Protein AF-A0A6G0GU60-F1 (afdb_monomer_lite)

Structure (mmCIF, N/CA/C/O backbone):
data_AF-A0A6G0GU60-F1
#
_entry.id   AF-A0A6G0GU60-F1
#
loop_
_atom_site.group_PDB
_atom_site.id
_atom_site.type_symbol
_atom_site.label_atom_id
_atom_site.label_alt_id
_atom_site.label_comp_id
_atom_site.label_asym_id
_atom_site.label_entity_id
_atom_site.label_seq_id
_atom_site.pdbx_PDB_ins_code
_atom_site.Cartn_x
_atom_site.Cartn_y
_atom_site.Cartn_z
_atom_site.occupancy
_atom_site.B_iso_or_equiv
_atom_site.auth_seq_id
_atom_site.auth_comp_id
_atom_site.auth_asym_id
_atom_site.auth_atom_id
_atom_site.pdbx_PDB_model_num
ATOM 1 N N . MET A 1 1 ? -24.827 -0.282 34.797 1.00 61.97 1 MET A N 1
ATOM 2 C CA . MET A 1 1 ? -23.731 0.704 34.971 1.00 61.97 1 MET A CA 1
ATOM 3 C C . MET A 1 1 ? -23.551 1.664 33.784 1.00 61.97 1 MET A C 1
ATOM 5 O O . MET A 1 1 ? -23.046 1.276 32.730 1.00 61.97 1 MET A O 1
ATOM 9 N N . LYS A 1 2 ? -23.940 2.936 33.945 1.00 69.62 2 LYS A N 1
ATOM 10 C CA . LYS A 1 2 ? -23.665 4.081 33.048 1.00 69.62 2 LYS A CA 1
ATOM 11 C C . LYS A 1 2 ? -22.785 5.072 33.812 1.00 69.62 2 LYS A C 1
ATOM 13 O O . LYS A 1 2 ? -23.154 5.459 34.909 1.00 69.62 2 LYS A O 1
ATOM 18 N N . LYS A 1 3 ? -21.635 5.466 33.262 1.00 77.50 3 LYS A N 1
ATOM 19 C CA . LYS A 1 3 ? -20.764 6.467 33.897 1.00 77.50 3 LYS A CA 1
ATOM 20 C C . LYS A 1 3 ? -21.164 7.868 33.447 1.00 77.50 3 LYS A C 1
ATOM 22 O O . LYS A 1 3 ? -21.524 8.045 32.280 1.00 77.50 3 LYS A O 1
ATOM 27 N N . LEU A 1 4 ? -21.096 8.837 34.347 1.00 82.50 4 LEU A N 1
ATOM 28 C CA . LEU A 1 4 ? -21.459 10.229 34.101 1.00 82.50 4 LEU A CA 1
ATOM 29 C C . LEU A 1 4 ? -20.358 11.149 34.616 1.00 82.50 4 LEU A C 1
ATOM 31 O O . LEU A 1 4 ? -19.753 10.880 35.651 1.00 82.50 4 LEU A O 1
ATOM 35 N N . LYS A 1 5 ? -20.132 12.243 33.895 1.00 88.75 5 LYS A N 1
ATOM 36 C CA . LYS A 1 5 ? -19.332 13.371 34.362 1.00 88.75 5 LYS A CA 1
ATOM 37 C C . LYS A 1 5 ? -20.265 14.571 34.433 1.00 88.75 5 LYS A C 1
ATOM 39 O O . LYS A 1 5 ? -20.682 15.051 33.382 1.00 88.75 5 LYS A O 1
ATOM 44 N N . LEU A 1 6 ? -20.595 15.012 35.641 1.00 87.00 6 LEU A N 1
ATOM 45 C CA . LEU A 1 6 ? -21.384 16.216 35.873 1.00 87.00 6 LEU A CA 1
ATOM 46 C C . LEU A 1 6 ? -20.450 17.425 35.828 1.00 87.00 6 LEU A C 1
ATOM 48 O O . LEU A 1 6 ? -19.562 17.552 36.673 1.00 87.00 6 LEU A O 1
ATOM 52 N N . THR A 1 7 ? -20.637 18.294 34.843 1.00 89.62 7 THR A N 1
ATOM 53 C CA . THR A 1 7 ? -19.935 19.575 34.716 1.00 89.62 7 THR A CA 1
ATOM 54 C C . THR A 1 7 ? -20.949 20.709 34.658 1.00 89.62 7 THR A C 1
ATOM 56 O O . THR A 1 7 ? -22.117 20.499 34.342 1.00 89.62 7 THR A O 1
ATOM 59 N N . LYS A 1 8 ? -20.491 21.936 34.909 1.00 88.25 8 LYS A N 1
ATOM 60 C CA . LYS A 1 8 ? -21.326 23.140 34.797 1.00 88.25 8 LYS A CA 1
ATOM 61 C C . LYS A 1 8 ? -21.990 23.281 33.420 1.00 88.25 8 LYS A C 1
ATOM 63 O O . LYS A 1 8 ? -23.105 23.766 33.307 1.00 88.25 8 LYS A O 1
ATOM 68 N N . GLU A 1 9 ? -21.306 22.832 32.373 1.00 84.00 9 GLU A N 1
ATOM 69 C CA . GLU A 1 9 ? -21.755 22.941 30.980 1.00 84.00 9 GLU A CA 1
ATOM 70 C C . GLU A 1 9 ? -22.871 21.952 30.628 1.00 84.00 9 GLU A C 1
ATOM 72 O O . GLU A 1 9 ? -23.653 22.211 29.718 1.00 84.00 9 GLU A O 1
ATOM 77 N N . ASN A 1 10 ? -22.937 20.806 31.313 1.00 84.50 10 ASN A N 1
ATOM 78 C CA . ASN A 1 10 ? -23.882 19.739 30.989 1.00 84.50 10 ASN A CA 1
ATOM 79 C C . ASN A 1 10 ? -24.934 19.492 32.076 1.00 84.50 10 ASN A C 1
ATOM 81 O O . ASN A 1 10 ? -25.777 18.616 31.895 1.00 84.50 10 ASN A O 1
ATOM 85 N N . GLU A 1 11 ? -24.901 20.258 33.170 1.00 86.19 11 GLU A N 1
ATOM 86 C CA . GLU A 1 11 ? -25.708 20.026 34.366 1.00 86.19 11 GLU A CA 1
ATOM 87 C C . GLU A 1 11 ? -27.199 19.906 34.069 1.00 86.19 11 GLU A C 1
ATOM 89 O O . GLU A 1 11 ? -27.801 18.886 34.401 1.00 86.19 11 GLU A O 1
ATOM 94 N N . VAL A 1 12 ? -27.771 20.913 33.407 1.00 84.44 12 VAL A N 1
ATOM 95 C CA . VAL A 1 12 ? -29.210 20.977 33.120 1.00 84.44 12 VAL A CA 1
ATOM 96 C C . VAL A 1 12 ? -29.641 19.772 32.281 1.00 84.44 12 VAL A C 1
ATOM 98 O O . VAL A 1 12 ? -30.447 18.958 32.727 1.00 84.44 12 VAL A O 1
ATOM 101 N N . SER A 1 13 ? -29.002 19.576 31.123 1.00 83.75 13 SER A N 1
ATOM 102 C CA . SER A 1 13 ? -29.328 18.480 30.199 1.00 83.75 13 SER A CA 1
ATOM 103 C C . SER A 1 13 ? -29.123 17.093 30.820 1.00 83.75 13 SER A C 1
ATOM 105 O O . SER A 1 13 ? -29.868 16.150 30.535 1.00 83.75 13 SER A O 1
ATOM 107 N N . MET A 1 14 ? -28.109 16.937 31.674 1.00 82.62 14 MET A N 1
ATOM 108 C CA . MET A 1 14 ? -27.805 15.654 32.294 1.00 82.62 14 MET A CA 1
ATOM 109 C C . MET A 1 14 ? -28.771 15.326 33.434 1.00 82.62 14 MET A C 1
ATOM 111 O O . MET A 1 14 ? -29.188 14.171 33.538 1.00 82.62 14 MET A O 1
ATOM 115 N N . LYS A 1 15 ? -29.148 16.313 34.256 1.00 86.12 15 LYS A N 1
ATOM 116 C CA . LYS A 1 15 ? -30.149 16.150 35.319 1.00 86.12 15 LYS A CA 1
ATOM 117 C C . LYS A 1 15 ? -31.525 15.832 34.729 1.00 86.12 15 LYS A C 1
ATOM 119 O O . LYS A 1 15 ? -32.138 14.852 35.141 1.00 86.12 15 LYS A O 1
ATOM 124 N N . GLU A 1 16 ? -31.949 16.553 33.692 1.00 82.75 16 GLU A N 1
ATOM 125 C CA . GLU A 1 16 ? -33.184 16.254 32.947 1.00 82.75 16 GLU A CA 1
ATOM 126 C C . GLU A 1 16 ? -33.178 14.824 32.398 1.00 82.75 16 GLU A C 1
ATOM 128 O O . GLU A 1 16 ? -34.096 14.050 32.661 1.00 82.75 16 GLU A O 1
ATOM 133 N N . SER A 1 17 ? -32.081 14.423 31.745 1.00 78.81 17 SER A N 1
ATOM 134 C CA . SER A 1 17 ? -31.931 13.054 31.246 1.00 78.81 17 SER A CA 1
ATOM 135 C C . SER A 1 17 ? -32.037 12.014 32.367 1.00 78.81 17 SER A C 1
ATOM 137 O O . SER A 1 17 ? -32.591 10.946 32.153 1.00 78.81 17 SER A O 1
ATOM 139 N N . LEU A 1 18 ? -31.482 12.257 33.559 1.00 79.62 18 LEU A N 1
ATOM 140 C CA . LEU A 1 18 ? -31.556 11.289 34.662 1.00 79.62 18 LEU A CA 1
ATOM 141 C C . LEU A 1 18 ? -32.975 11.143 35.211 1.00 79.62 18 LEU A C 1
ATOM 143 O O . LEU A 1 18 ? -33.398 10.021 35.485 1.00 79.62 18 LEU A O 1
ATOM 147 N N . ILE A 1 19 ? -33.717 12.243 35.308 1.00 82.75 19 ILE A N 1
ATOM 148 C CA . ILE A 1 19 ? -35.124 12.225 35.719 1.00 82.75 19 ILE A CA 1
ATOM 149 C C . ILE A 1 19 ? -35.964 11.466 34.683 1.00 82.75 19 ILE A C 1
ATOM 151 O O . ILE A 1 19 ? -36.728 10.578 35.054 1.00 82.75 19 ILE A O 1
ATOM 155 N N . GLU A 1 20 ? -35.760 11.720 33.386 1.00 76.94 20 GLU A N 1
ATOM 156 C CA . GLU A 1 20 ? -36.409 10.960 32.303 1.00 76.94 20 GLU A CA 1
ATOM 157 C C . GLU A 1 20 ? -36.067 9.462 32.341 1.00 76.94 20 GLU A C 1
ATOM 159 O O . GLU A 1 20 ? -36.882 8.618 31.975 1.00 76.94 20 GLU A O 1
ATOM 164 N N . PHE A 1 21 ? -34.867 9.114 32.813 1.00 70.69 21 PHE A N 1
ATOM 165 C CA . PHE A 1 21 ? -34.436 7.730 33.022 1.00 70.69 21 PHE A CA 1
ATOM 166 C C . PHE A 1 21 ? -35.012 7.085 34.299 1.00 70.69 21 PHE A C 1
ATOM 168 O O . PHE A 1 21 ? -34.706 5.920 34.564 1.00 70.69 21 PHE A O 1
ATOM 175 N N . GLY A 1 22 ? -35.838 7.802 35.067 1.00 76.12 22 GLY A N 1
ATOM 176 C CA . GLY A 1 22 ? -36.560 7.288 36.233 1.00 76.12 22 GLY A CA 1
ATOM 177 C C . GLY A 1 22 ? -35.846 7.462 37.575 1.00 76.12 22 GLY A C 1
ATOM 178 O O . GLY A 1 22 ? -36.262 6.846 38.555 1.00 76.12 22 GLY A O 1
ATOM 179 N N . PHE A 1 23 ? -34.779 8.266 37.652 1.00 79.56 23 PHE A N 1
ATOM 180 C CA . PHE A 1 23 ? -34.135 8.573 38.933 1.00 79.56 23 PHE A CA 1
ATOM 181 C C . PHE A 1 23 ? -34.974 9.581 39.744 1.00 79.56 23 PHE A C 1
ATOM 183 O O . PHE A 1 23 ? -35.487 10.538 39.157 1.00 79.56 23 PHE A O 1
ATOM 190 N N . PRO A 1 24 ? -35.094 9.416 41.080 1.00 83.94 24 PRO A N 1
ATOM 191 C CA . PRO A 1 24 ? -35.824 10.360 41.922 1.00 83.94 24 PRO A CA 1
ATOM 192 C C . PRO A 1 24 ? -35.264 11.774 41.795 1.00 83.94 24 PRO A C 1
ATOM 194 O O . PRO A 1 24 ? -34.046 11.977 41.820 1.00 83.94 24 PRO A O 1
ATOM 197 N N . LYS A 1 25 ? -36.158 12.758 41.681 1.00 85.88 25 LYS A N 1
ATOM 198 C CA . LYS A 1 25 ? -35.779 14.155 41.468 1.00 85.88 25 LYS A CA 1
ATOM 199 C C . LYS A 1 25 ? -34.896 14.681 42.602 1.00 85.88 25 LYS A C 1
ATOM 201 O O . LYS A 1 25 ? -33.902 15.340 42.310 1.00 85.88 25 LYS A O 1
ATOM 206 N N . GLU A 1 26 ? -35.169 14.303 43.855 1.00 86.06 26 GLU A N 1
ATOM 207 C CA . GLU A 1 26 ? -34.350 14.733 44.998 1.00 86.06 26 GLU A CA 1
ATOM 208 C C . GLU A 1 26 ? -32.907 14.212 44.900 1.00 86.06 26 GLU A C 1
ATOM 210 O O . GLU A 1 26 ? -31.953 14.926 45.206 1.00 86.06 26 GLU A O 1
ATOM 215 N N . VAL A 1 27 ? -32.733 12.976 44.417 1.00 81.62 27 VAL A N 1
ATOM 216 C CA . VAL A 1 27 ? -31.413 12.351 44.234 1.00 81.62 27 VAL A CA 1
ATOM 217 C C . VAL A 1 27 ? -30.637 13.034 43.109 1.00 81.62 27 VAL A C 1
ATOM 219 O O . VAL A 1 27 ? -29.430 13.230 43.227 1.00 81.62 27 VAL A O 1
ATOM 222 N N . VAL A 1 28 ? -31.314 13.404 42.019 1.00 83.56 28 VAL A N 1
ATOM 223 C CA . VAL A 1 28 ? -30.690 14.051 40.855 1.00 83.56 28 VAL A CA 1
ATOM 224 C C . VAL A 1 28 ? -30.328 15.511 41.139 1.00 83.56 28 VAL A C 1
ATOM 226 O O . VAL A 1 28 ? -29.258 15.968 40.728 1.00 83.56 28 VAL A O 1
ATOM 229 N N . GLU A 1 29 ? -31.185 16.249 41.846 1.00 87.38 29 GLU A N 1
ATOM 230 C CA . GLU A 1 29 ? -30.934 17.648 42.208 1.00 87.38 29 GLU A CA 1
ATOM 231 C C . GLU A 1 29 ? -29.765 17.787 43.188 1.00 87.38 29 GLU A C 1
ATOM 233 O O . GLU A 1 29 ? -28.975 18.722 43.045 1.00 87.38 29 GLU A O 1
ATOM 238 N N . GLY A 1 30 ? -29.592 16.814 44.091 1.00 84.75 30 GLY A N 1
ATOM 239 C CA . GLY A 1 30 ? -28.481 16.745 45.046 1.00 84.75 30 GLY A CA 1
ATOM 240 C C . GLY A 1 30 ? -27.120 16.349 44.457 1.00 84.75 30 GLY A C 1
ATOM 241 O O . GLY A 1 30 ? -26.139 16.283 45.198 1.00 84.75 30 GLY A O 1
ATOM 242 N N . LEU A 1 31 ? -27.018 16.074 43.150 1.00 86.50 31 LEU A N 1
ATOM 243 C CA . LEU A 1 31 ? -25.734 15.754 42.521 1.00 86.50 31 LEU A CA 1
ATOM 244 C C . LEU A 1 31 ? -24.854 17.002 42.379 1.00 86.50 31 LEU A C 1
ATOM 246 O O . LEU A 1 31 ? -25.213 17.969 41.703 1.00 86.50 31 LEU A O 1
ATOM 250 N N . GLU A 1 32 ? -23.653 16.924 42.946 1.00 90.44 32 GLU A N 1
ATOM 251 C CA . GLU A 1 32 ? -22.585 17.913 42.778 1.00 90.44 32 GLU A CA 1
ATOM 252 C C . GLU A 1 32 ? -21.761 17.653 41.508 1.00 90.44 32 GLU A C 1
ATOM 254 O O . GLU A 1 32 ? -21.764 16.551 40.954 1.00 90.44 32 GLU A O 1
ATOM 259 N N . TYR A 1 33 ? -20.954 18.621 41.075 1.00 90.12 33 TYR A N 1
ATOM 260 C CA . TYR A 1 33 ? -19.979 18.381 40.010 1.00 90.12 33 TYR A CA 1
ATOM 261 C C . TYR A 1 33 ? -19.016 17.245 40.379 1.00 90.12 33 TYR A C 1
ATOM 263 O O . TYR A 1 33 ? -18.504 17.169 41.498 1.00 90.12 33 TYR A O 1
ATOM 271 N N . GLY A 1 34 ? -18.776 16.337 39.435 1.00 87.94 34 GLY A N 1
ATOM 272 C CA . GLY A 1 34 ? -17.959 15.157 39.698 1.00 87.94 34 GLY A CA 1
ATOM 273 C C . GLY A 1 34 ? -18.262 13.974 38.791 1.00 87.94 34 GLY A C 1
ATOM 274 O O . GLY A 1 34 ? -18.953 14.086 37.775 1.00 87.94 34 GLY A O 1
ATOM 275 N N . TYR A 1 35 ? -17.708 12.827 39.166 1.00 88.19 35 TYR A N 1
ATOM 276 C CA . TYR A 1 35 ? -17.781 11.587 38.406 1.00 88.19 35 TYR A CA 1
ATOM 277 C C . TYR A 1 35 ? -18.718 10.609 39.102 1.00 88.19 35 TYR A C 1
ATOM 279 O O . TYR A 1 35 ? -18.662 10.450 40.318 1.00 88.19 35 TYR A O 1
ATOM 287 N N . TYR A 1 36 ? -19.579 9.949 38.333 1.00 86.31 36 TYR A N 1
ATOM 288 C CA . TYR A 1 36 ? -20.609 9.071 38.876 1.00 86.31 36 TYR A CA 1
ATOM 289 C C . TYR A 1 36 ? -20.738 7.775 38.084 1.00 86.31 36 TYR A C 1
ATOM 291 O O . TYR A 1 36 ? -20.483 7.724 36.877 1.00 86.31 36 TYR A O 1
ATOM 299 N N . VAL A 1 37 ? -21.200 6.733 38.765 1.00 85.19 37 VAL A N 1
ATOM 300 C CA . VAL A 1 37 ? -21.661 5.469 38.196 1.00 85.19 37 VAL A CA 1
ATOM 301 C C . VAL A 1 37 ? -23.129 5.300 38.548 1.00 85.19 37 VAL A C 1
ATOM 303 O O . VAL A 1 37 ? -23.501 5.353 39.714 1.00 85.19 37 VAL A O 1
ATOM 306 N N . CYS A 1 38 ? -23.950 5.046 37.538 1.00 80.69 38 CYS A N 1
ATOM 307 C CA . CYS A 1 38 ? -25.365 4.749 37.698 1.00 80.69 38 CYS A CA 1
ATOM 308 C C . CYS A 1 38 ? -25.636 3.271 37.443 1.00 80.69 38 CYS A C 1
ATOM 310 O O . CYS A 1 38 ? -25.322 2.778 36.351 1.00 80.69 38 CYS A O 1
ATOM 312 N N . ASP A 1 39 ? -26.263 2.575 38.382 1.00 78.62 39 ASP A N 1
ATOM 313 C CA . ASP A 1 39 ? -26.709 1.193 38.207 1.00 78.62 39 ASP A CA 1
ATOM 314 C C . ASP A 1 39 ? -28.082 0.987 38.839 1.00 78.62 39 ASP A C 1
ATOM 316 O O . ASP A 1 39 ? -28.284 1.444 39.946 1.00 78.62 39 ASP A O 1
ATOM 320 N N . ASN A 1 40 ? -29.032 0.358 38.137 1.00 65.62 40 ASN A N 1
ATOM 321 C CA . ASN A 1 40 ? -30.367 0.016 38.662 1.00 65.62 40 ASN A CA 1
ATOM 322 C C . ASN A 1 40 ? -30.973 1.041 39.656 1.00 65.62 40 ASN A C 1
ATOM 324 O O . ASN A 1 40 ? -31.329 0.683 40.773 1.00 65.62 40 ASN A O 1
ATOM 328 N N . LEU A 1 41 ? -31.085 2.309 39.233 1.00 68.19 41 LEU A N 1
ATOM 329 C CA . LEU A 1 41 ? -31.627 3.445 40.007 1.00 68.19 41 LEU A CA 1
ATOM 330 C C . LEU A 1 41 ? -30.769 3.970 41.177 1.00 68.19 41 LEU A C 1
ATOM 332 O O . LEU A 1 41 ? -31.168 4.933 41.827 1.00 68.19 41 LEU A O 1
ATOM 336 N N . SER A 1 42 ? -29.564 3.447 41.401 1.00 76.19 42 SER A N 1
ATOM 337 C CA . SER A 1 42 ? -28.574 4.048 42.297 1.00 76.19 42 SER A CA 1
ATOM 338 C C . SER A 1 42 ? -27.549 4.889 41.531 1.00 76.19 42 SER A C 1
ATOM 340 O O . SER A 1 42 ? -27.166 4.576 40.399 1.00 76.19 42 SER A O 1
ATOM 342 N N . ILE A 1 43 ? -27.111 5.990 42.148 1.00 84.88 43 ILE A N 1
ATOM 343 C CA . ILE A 1 43 ? -26.035 6.851 41.651 1.00 84.88 43 ILE A CA 1
ATOM 344 C C . ILE A 1 43 ? -24.940 6.884 42.713 1.00 84.88 43 ILE A C 1
ATOM 346 O O . ILE A 1 43 ? -25.171 7.317 43.838 1.00 84.88 43 ILE A O 1
ATOM 350 N N . HIS A 1 44 ? -23.742 6.440 42.349 1.00 86.12 44 HIS A N 1
ATOM 351 C CA . HIS A 1 44 ? -22.577 6.439 43.225 1.00 86.12 44 HIS A CA 1
ATOM 352 C C . HIS A 1 44 ? -21.542 7.418 42.691 1.00 86.12 44 HIS A C 1
ATOM 354 O O . HIS A 1 44 ? -21.138 7.313 41.530 1.00 86.12 44 HIS A O 1
ATOM 360 N N . LYS A 1 45 ? -21.111 8.369 43.526 1.00 88.50 45 LYS A N 1
ATOM 361 C CA . LYS A 1 45 ? -19.960 9.225 43.219 1.00 88.50 45 LYS A CA 1
ATOM 362 C C . LYS A 1 45 ? -18.714 8.344 43.216 1.00 88.50 45 LYS A C 1
ATOM 364 O O . LYS A 1 45 ? -18.525 7.540 44.123 1.00 88.50 45 LYS A O 1
ATOM 369 N N . ILE A 1 46 ? -17.898 8.477 42.186 1.00 87.62 46 ILE A N 1
ATOM 370 C CA . ILE A 1 46 ? -16.619 7.784 42.053 1.00 87.62 46 ILE A CA 1
ATOM 371 C C . ILE A 1 46 ? -15.502 8.808 41.910 1.00 87.62 46 ILE A C 1
ATOM 373 O O . ILE A 1 46 ? -15.743 9.973 41.579 1.00 87.62 46 ILE A O 1
ATOM 377 N N . SER A 1 47 ? -14.270 8.377 42.153 1.00 87.44 47 SER A N 1
ATOM 378 C CA . SER A 1 47 ? -13.110 9.227 41.899 1.00 87.44 47 SER A CA 1
ATOM 379 C C . SER A 1 47 ? -12.901 9.449 40.394 1.00 87.44 47 SER A C 1
ATOM 381 O O . SER A 1 47 ? -13.285 8.634 39.548 1.00 87.44 47 SER A O 1
ATOM 383 N N . GLU A 1 48 ? -12.242 10.555 40.046 1.00 83.62 48 GLU A N 1
ATOM 384 C CA . GLU A 1 48 ? -11.777 10.805 38.676 1.00 83.62 48 GLU A CA 1
ATOM 385 C C . GLU A 1 48 ? -10.866 9.681 38.169 1.00 83.62 48 GLU A C 1
ATOM 387 O O . GLU A 1 48 ? -10.943 9.273 37.008 1.00 83.62 48 GLU A O 1
ATOM 392 N N . GLU A 1 49 ? -10.034 9.141 39.059 1.00 81.69 49 GLU A N 1
ATOM 393 C CA . GLU A 1 49 ? -9.090 8.076 38.747 1.00 81.69 49 GLU A CA 1
ATOM 394 C C . GLU A 1 49 ? -9.808 6.768 38.369 1.00 81.69 49 GLU A C 1
ATOM 396 O O . GLU A 1 49 ? -9.462 6.140 37.366 1.00 81.69 49 GLU A O 1
ATOM 401 N N . GLU A 1 50 ? -10.863 6.379 39.093 1.00 79.12 50 GLU 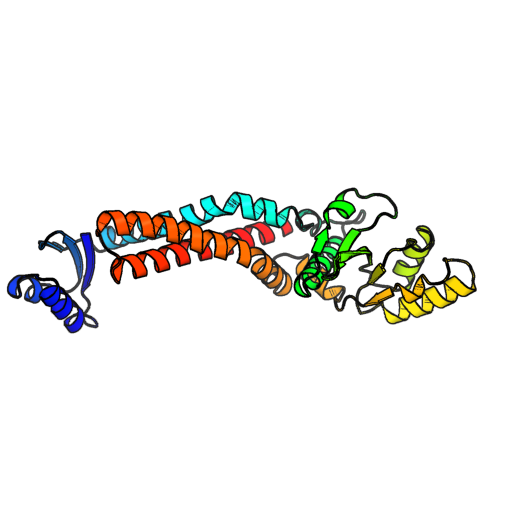A N 1
ATOM 402 C CA . GLU A 1 50 ? -11.700 5.212 38.764 1.00 79.12 50 GLU A CA 1
ATOM 403 C C . GLU A 1 50 ? -12.497 5.410 37.467 1.00 79.12 50 GLU A C 1
ATOM 405 O O . GLU A 1 50 ? -12.625 4.488 36.643 1.00 79.12 50 GLU A O 1
ATOM 410 N N . TYR A 1 51 ? -13.004 6.626 37.242 1.00 77.88 51 TYR A N 1
ATOM 411 C CA . TYR A 1 51 ? -13.685 6.989 35.999 1.00 77.88 51 TYR A CA 1
ATOM 412 C C . TYR A 1 51 ? -12.731 6.872 34.800 1.00 77.88 51 TYR A C 1
ATOM 414 O O . TYR A 1 51 ? -13.093 6.308 33.759 1.00 77.88 51 TYR A O 1
ATOM 422 N N . SER A 1 52 ? -11.496 7.351 34.963 1.00 71.25 52 SER A N 1
ATOM 423 C CA . SER A 1 52 ? -10.436 7.314 33.954 1.00 71.25 52 SER A CA 1
ATOM 424 C C . SER A 1 52 ? -9.956 5.888 33.667 1.00 71.25 52 SER A C 1
ATOM 426 O O . SER A 1 52 ? -10.060 5.437 32.524 1.00 71.25 52 SER A O 1
ATOM 428 N N . LYS A 1 53 ? -9.536 5.122 34.687 1.00 72.75 53 LYS A N 1
ATOM 429 C CA . LYS A 1 53 ? -9.009 3.745 34.542 1.00 72.75 53 LYS A CA 1
ATOM 430 C C . LYS A 1 53 ? -9.954 2.837 33.765 1.00 72.75 53 LYS A C 1
ATOM 432 O O . LYS A 1 53 ? -9.556 2.125 32.846 1.00 72.75 53 LYS A O 1
ATOM 437 N N . SER A 1 54 ? -11.233 2.890 34.105 1.00 66.88 54 SER A N 1
ATOM 438 C CA . SER A 1 54 ? -12.247 2.049 33.479 1.00 66.88 54 SER A CA 1
ATOM 439 C C . SER A 1 54 ? -12.606 2.500 32.054 1.00 66.88 54 SER A C 1
ATOM 441 O O . SER A 1 54 ? -12.962 1.671 31.220 1.00 66.88 54 SER A O 1
ATOM 443 N N . SER A 1 55 ? -12.497 3.796 31.748 1.00 68.50 55 SER A N 1
ATOM 444 C CA . SER A 1 55 ? -12.655 4.325 30.384 1.00 68.50 55 SER A CA 1
ATOM 445 C C . SER A 1 55 ? -11.463 3.962 29.491 1.00 68.50 55 SER A C 1
ATOM 447 O O . SER A 1 55 ? -11.651 3.609 28.325 1.00 68.50 55 SER A O 1
ATOM 449 N N . VAL A 1 56 ? -10.247 3.987 30.047 1.00 69.69 56 VAL A N 1
ATOM 450 C CA . VAL A 1 56 ? -9.015 3.528 29.387 1.00 69.69 56 VAL A CA 1
ATOM 451 C C . VAL A 1 56 ? -9.081 2.028 29.097 1.00 69.69 56 VAL A C 1
ATOM 453 O O . VAL A 1 56 ? -8.745 1.614 27.991 1.00 69.69 56 VAL A O 1
ATOM 456 N N . ALA A 1 57 ? -9.591 1.214 30.024 1.00 71.50 57 ALA A N 1
ATOM 457 C CA . ALA A 1 57 ? -9.766 -0.224 29.809 1.00 71.50 57 ALA A CA 1
ATOM 458 C C . ALA A 1 57 ? -10.717 -0.548 28.636 1.00 71.50 57 ALA A C 1
ATOM 460 O O . ALA A 1 57 ? -10.412 -1.418 27.821 1.00 71.50 57 ALA A O 1
ATOM 461 N N . GLU A 1 58 ? -11.839 0.171 28.497 1.00 69.12 58 GLU A N 1
ATOM 462 C CA . GLU A 1 58 ? -12.770 0.005 27.363 1.00 69.12 58 GLU A CA 1
ATOM 463 C C . GLU A 1 58 ? -12.129 0.389 26.012 1.00 69.12 58 GLU A C 1
ATOM 465 O O . GLU A 1 58 ? -12.354 -0.278 24.993 1.00 69.12 58 GLU A O 1
ATOM 470 N N . LEU A 1 59 ? -11.315 1.451 26.008 1.00 72.88 59 LEU A N 1
ATOM 471 C CA . LEU A 1 59 ? -10.516 1.881 24.855 1.00 72.88 59 LEU A CA 1
ATOM 472 C C . LEU A 1 59 ? -9.483 0.818 24.466 1.00 72.88 59 LEU A C 1
ATOM 474 O O . LEU A 1 59 ? -9.437 0.414 23.304 1.00 72.88 59 LEU A O 1
ATOM 478 N N . LEU A 1 60 ? -8.706 0.332 25.436 1.00 73.00 60 LEU A N 1
ATOM 479 C CA . LEU A 1 60 ? -7.678 -0.687 25.229 1.00 73.00 60 LEU A CA 1
ATOM 480 C C . LEU A 1 60 ? -8.275 -1.998 24.718 1.00 73.00 60 LEU A C 1
ATOM 482 O O . LEU A 1 60 ? -7.752 -2.555 23.759 1.00 73.00 60 LEU A O 1
ATOM 486 N N . PHE A 1 61 ? -9.395 -2.458 25.281 1.00 74.81 61 PHE A N 1
ATOM 487 C CA . PHE A 1 61 ? -10.068 -3.672 24.810 1.00 74.81 61 PHE A CA 1
ATOM 488 C C . PHE A 1 61 ? -10.463 -3.568 23.331 1.00 74.81 61 PHE A C 1
ATOM 490 O O . PHE A 1 61 ? -10.207 -4.484 22.552 1.00 74.81 61 PHE A O 1
ATOM 497 N N . SER A 1 62 ? -11.046 -2.435 22.926 1.00 75.69 62 SER A N 1
ATOM 498 C CA . SER A 1 62 ? -11.475 -2.220 21.537 1.00 75.69 62 SER A CA 1
ATOM 499 C C . SER A 1 62 ? -10.282 -2.088 20.583 1.00 75.69 62 SER A C 1
ATOM 501 O O . SER A 1 62 ? -10.308 -2.641 19.485 1.00 75.69 62 SER A O 1
ATOM 503 N N . ALA A 1 63 ? -9.221 -1.396 21.008 1.00 75.56 63 ALA A N 1
ATOM 504 C CA . ALA A 1 63 ? -7.999 -1.227 20.227 1.00 75.56 63 ALA A CA 1
ATOM 505 C C . ALA A 1 63 ? -7.258 -2.560 20.027 1.00 75.56 63 ALA A C 1
ATOM 507 O O . ALA A 1 63 ? -6.942 -2.924 18.895 1.00 75.56 63 ALA A O 1
ATOM 508 N N . VAL A 1 64 ? -7.047 -3.325 21.105 1.00 75.50 64 VAL A N 1
ATOM 509 C CA . VAL A 1 64 ? -6.432 -4.662 21.056 1.00 75.50 64 VAL A CA 1
ATOM 510 C C . VAL A 1 64 ? -7.294 -5.616 20.234 1.00 75.50 64 VAL A C 1
ATOM 512 O O . VAL A 1 64 ? -6.767 -6.335 19.389 1.00 75.50 64 VAL A O 1
ATOM 515 N N . GLY A 1 65 ? -8.619 -5.578 20.410 1.00 71.12 65 GLY A N 1
ATOM 516 C CA . GLY A 1 65 ? -9.555 -6.360 19.604 1.00 71.12 65 GLY A CA 1
ATOM 517 C C . GLY A 1 65 ? -9.428 -6.072 18.106 1.00 71.12 65 GLY A C 1
ATOM 518 O O . GLY A 1 65 ? -9.412 -7.007 17.309 1.00 71.12 65 GLY A O 1
ATOM 519 N N . GLY A 1 66 ? -9.264 -4.803 17.719 1.00 72.44 66 GLY A N 1
ATOM 520 C CA . GLY A 1 66 ? -9.029 -4.408 16.327 1.00 72.44 66 GLY A CA 1
ATOM 521 C C . GLY A 1 66 ? -7.720 -4.958 15.761 1.00 72.44 66 GLY A C 1
ATOM 522 O O . GLY A 1 66 ? -7.714 -5.536 14.672 1.00 72.44 66 GLY A O 1
ATOM 523 N N . VAL A 1 67 ? -6.625 -4.840 16.519 1.00 72.38 67 VAL A N 1
ATOM 524 C CA . VAL A 1 67 ? -5.309 -5.369 16.117 1.00 72.38 67 VAL A CA 1
ATOM 525 C C . VAL A 1 67 ? -5.342 -6.891 15.976 1.00 72.38 67 VAL A C 1
ATOM 527 O O . VAL A 1 67 ? -4.857 -7.418 14.978 1.00 72.38 67 VAL A O 1
ATOM 530 N N . LEU A 1 68 ? -5.962 -7.610 16.913 1.00 73.19 68 LEU A N 1
ATOM 531 C CA . LEU A 1 68 ? -6.075 -9.071 16.851 1.00 73.19 68 LEU A CA 1
ATOM 532 C C . LEU A 1 68 ? -6.976 -9.541 15.702 1.00 73.19 68 LEU A C 1
ATOM 534 O O . LEU A 1 68 ? -6.631 -10.495 15.010 1.00 73.19 68 LEU A O 1
ATOM 538 N N . ALA A 1 69 ? -8.102 -8.863 15.462 1.00 71.88 69 ALA A N 1
ATOM 539 C CA . ALA A 1 69 ? -9.039 -9.239 14.403 1.00 71.88 69 ALA A CA 1
ATOM 540 C C . ALA A 1 69 ? -8.438 -9.103 12.993 1.00 71.88 69 ALA A C 1
ATOM 542 O O . ALA A 1 69 ? -8.820 -9.847 12.088 1.00 71.88 69 ALA A O 1
ATOM 543 N N . GLY A 1 70 ? -7.515 -8.156 12.791 1.00 69.75 70 GLY A N 1
ATOM 544 C CA . GLY A 1 70 ? -6.961 -7.852 11.470 1.00 69.75 70 GLY A CA 1
ATOM 545 C C . GLY A 1 70 ? -5.458 -8.062 11.305 1.00 69.75 70 GLY A C 1
ATOM 546 O O . GLY A 1 70 ? -4.982 -7.974 10.177 1.00 69.75 70 GLY A O 1
ATOM 547 N N . GLY A 1 71 ? -4.698 -8.374 12.356 1.00 71.12 71 GLY A N 1
ATOM 548 C CA . GLY A 1 71 ? -3.233 -8.479 12.295 1.00 71.12 71 GLY A CA 1
ATOM 549 C C . GLY A 1 71 ? -2.733 -9.480 11.249 1.00 71.12 71 GLY A C 1
ATOM 550 O O . GLY A 1 71 ? -1.887 -9.146 10.423 1.00 71.12 71 GLY A O 1
ATOM 551 N N . SER A 1 72 ? -3.325 -10.675 11.174 1.00 73.56 72 SER A N 1
ATOM 552 C CA . SER A 1 72 ? -2.990 -11.655 10.126 1.00 73.56 72 SER A CA 1
ATOM 553 C C . SER A 1 72 ? -3.344 -11.164 8.717 1.00 73.56 72 SER A C 1
ATOM 555 O O . SER A 1 72 ? -2.702 -11.548 7.742 1.00 73.56 72 SER A O 1
ATOM 557 N N . LYS A 1 73 ? -4.360 -10.300 8.587 1.00 79.62 73 LYS A N 1
ATOM 558 C CA . LYS A 1 73 ? -4.734 -9.680 7.308 1.00 79.62 73 LYS A CA 1
ATOM 559 C C . LYS A 1 73 ? -3.778 -8.561 6.916 1.00 79.62 73 LYS A C 1
ATOM 561 O O . LYS A 1 73 ? -3.575 -8.387 5.725 1.00 79.62 73 LYS A O 1
ATOM 566 N N . VAL A 1 74 ? -3.170 -7.857 7.873 1.00 80.56 74 VAL A N 1
ATOM 567 C CA . VAL A 1 74 ? -2.066 -6.918 7.604 1.00 80.56 74 VAL A CA 1
ATOM 568 C C . VAL A 1 74 ? -0.888 -7.660 6.981 1.00 80.56 74 VAL A C 1
ATOM 570 O O . VAL A 1 74 ? -0.376 -7.224 5.959 1.00 80.56 74 VAL A O 1
ATOM 573 N N . ILE A 1 75 ? -0.509 -8.814 7.543 1.00 76.88 75 ILE A N 1
ATOM 574 C CA . ILE A 1 75 ? 0.563 -9.650 6.981 1.00 76.88 75 ILE A CA 1
ATOM 575 C C . ILE A 1 75 ? 0.199 -10.067 5.553 1.00 76.88 75 ILE A C 1
ATOM 577 O O . ILE A 1 75 ? 0.908 -9.701 4.625 1.00 76.88 75 ILE A O 1
ATOM 581 N N . LYS A 1 76 ? -0.970 -10.692 5.360 1.00 78.56 76 LYS A N 1
ATOM 582 C CA . LYS A 1 76 ? -1.416 -11.132 4.029 1.00 78.56 76 LYS A CA 1
ATOM 583 C C . LYS A 1 76 ? -1.546 -9.989 3.016 1.00 78.56 76 LYS A C 1
ATOM 585 O O . LYS A 1 76 ? -1.227 -10.163 1.852 1.00 78.56 76 LYS A O 1
ATOM 590 N N . SER A 1 77 ? -2.022 -8.821 3.442 1.00 80.12 77 SER A N 1
ATOM 591 C CA . SER A 1 77 ? -2.124 -7.637 2.579 1.00 80.12 77 SER A CA 1
ATOM 592 C C . SER A 1 77 ? -0.754 -7.126 2.131 1.00 80.12 77 SER A C 1
ATOM 594 O O . SER A 1 77 ? -0.662 -6.481 1.091 1.00 80.12 77 SER A O 1
ATOM 596 N N . ASN A 1 78 ? 0.285 -7.379 2.924 1.00 84.19 78 ASN A N 1
ATOM 597 C CA . ASN A 1 78 ? 1.656 -7.001 2.617 1.00 84.19 78 ASN A CA 1
ATOM 598 C C . ASN A 1 78 ? 2.424 -8.097 1.874 1.00 84.19 78 ASN A C 1
ATOM 600 O O . ASN A 1 78 ? 3.451 -7.780 1.280 1.00 84.19 78 ASN A O 1
ATOM 604 N N . ASP A 1 79 ? 1.935 -9.341 1.859 1.00 81.38 79 ASP A N 1
ATOM 605 C CA . ASP A 1 79 ? 2.516 -10.427 1.059 1.00 81.38 79 ASP A CA 1
ATOM 606 C C . ASP A 1 79 ? 2.478 -10.113 -0.440 1.00 81.38 79 ASP A C 1
ATOM 608 O O . ASP A 1 79 ? 3.292 -10.646 -1.184 1.00 81.38 79 ASP A O 1
ATOM 612 N N . ASP A 1 80 ? 1.596 -9.218 -0.889 1.00 79.88 80 ASP A N 1
ATOM 613 C CA . ASP A 1 80 ? 1.533 -8.761 -2.282 1.00 79.88 80 ASP A CA 1
ATOM 614 C C . ASP A 1 80 ? 2.507 -7.610 -2.585 1.00 79.88 80 ASP A C 1
ATOM 616 O O . ASP A 1 80 ? 2.718 -7.289 -3.754 1.00 79.88 80 ASP A O 1
ATOM 620 N N . LEU A 1 81 ? 3.101 -6.993 -1.556 1.00 87.44 81 LEU A N 1
ATOM 621 C CA . LEU A 1 81 ? 4.055 -5.890 -1.683 1.00 87.44 81 LEU A CA 1
ATOM 622 C C . LEU A 1 81 ? 5.500 -6.394 -1.632 1.00 87.44 81 LEU A C 1
ATOM 624 O O . LEU A 1 81 ? 5.801 -7.452 -1.073 1.00 87.44 81 LEU A O 1
ATOM 628 N N . ASN A 1 82 ? 6.408 -5.586 -2.163 1.00 88.69 82 ASN A N 1
ATOM 629 C CA . ASN A 1 82 ? 7.857 -5.765 -2.103 1.00 88.69 82 ASN A CA 1
ATOM 630 C C . ASN A 1 82 ? 8.497 -4.843 -1.048 1.00 88.69 82 ASN A C 1
ATOM 632 O O . ASN A 1 82 ? 9.604 -4.328 -1.208 1.00 88.69 82 ASN A O 1
ATOM 636 N N . ILE A 1 83 ? 7.770 -4.585 0.042 1.00 86.44 83 ILE A N 1
ATOM 637 C CA . ILE A 1 83 ? 8.137 -3.587 1.054 1.00 86.44 83 ILE A CA 1
ATOM 638 C C . ILE A 1 83 ? 9.460 -3.897 1.772 1.00 86.44 83 ILE A C 1
ATOM 640 O O . ILE A 1 83 ? 10.138 -2.980 2.226 1.00 86.44 83 ILE A O 1
ATOM 644 N N . GLU A 1 84 ? 9.844 -5.172 1.851 1.00 85.69 84 GLU A N 1
ATOM 645 C CA . GLU A 1 84 ? 11.113 -5.617 2.447 1.00 85.69 84 GLU A CA 1
ATOM 646 C C . GLU A 1 84 ? 12.313 -5.331 1.542 1.00 85.69 84 GLU A C 1
ATOM 648 O O . GLU A 1 84 ? 13.451 -5.339 1.992 1.00 85.69 84 GLU A O 1
ATOM 653 N N . GLN A 1 85 ? 12.073 -5.060 0.261 1.00 88.56 85 GLN A N 1
ATOM 654 C CA . GLN A 1 85 ? 13.106 -4.732 -0.709 1.00 88.56 85 GLN A CA 1
ATOM 655 C C . GLN A 1 85 ? 13.263 -3.214 -0.912 1.00 88.56 85 GLN A C 1
ATOM 657 O O . GLN A 1 85 ? 14.191 -2.768 -1.593 1.00 88.56 85 GLN A O 1
ATOM 662 N N . TYR A 1 86 ? 12.386 -2.391 -0.327 1.00 90.44 86 TYR A N 1
ATOM 663 C CA . TYR A 1 86 ? 12.366 -0.935 -0.535 1.00 90.44 86 TYR A CA 1
ATOM 664 C C . TYR A 1 86 ? 13.603 -0.217 0.012 1.00 90.44 86 TYR A C 1
ATOM 666 O O . TYR A 1 86 ? 14.055 0.783 -0.554 1.00 90.44 86 TYR A O 1
ATOM 674 N N . ASN A 1 87 ? 14.177 -0.731 1.091 1.00 84.38 87 ASN A N 1
ATOM 675 C CA . ASN A 1 87 ? 15.414 -0.236 1.687 1.00 84.38 87 ASN A CA 1
ATOM 676 C C . ASN A 1 87 ? 16.670 -0.897 1.090 1.00 84.38 87 ASN A C 1
ATOM 678 O O . ASN A 1 87 ? 17.784 -0.579 1.508 1.00 84.38 87 ASN A O 1
ATOM 682 N N . GLY A 1 88 ? 16.510 -1.791 0.108 1.00 81.00 88 GLY A N 1
ATOM 683 C CA . GLY A 1 88 ? 17.613 -2.533 -0.483 1.00 81.00 88 GLY A CA 1
ATOM 684 C C . GLY A 1 88 ? 18.699 -1.605 -1.022 1.00 81.00 88 GLY A C 1
ATOM 685 O O . GLY A 1 88 ? 18.419 -0.611 -1.704 1.00 81.00 88 GLY A O 1
ATOM 686 N N . VAL A 1 89 ? 19.957 -1.949 -0.763 1.00 81.12 89 VAL A N 1
ATOM 687 C CA . VAL A 1 89 ? 21.132 -1.256 -1.303 1.00 81.12 89 VAL A CA 1
ATOM 688 C C . VAL A 1 89 ? 21.787 -2.096 -2.392 1.00 81.12 89 VAL A C 1
ATOM 690 O O . VAL A 1 89 ? 21.817 -3.323 -2.328 1.00 81.12 89 VAL A O 1
ATOM 693 N N . ASN A 1 90 ? 22.326 -1.440 -3.415 1.00 79.81 90 ASN A N 1
ATOM 694 C CA . ASN A 1 90 ? 23.108 -2.133 -4.433 1.00 79.81 90 ASN A CA 1
ATOM 695 C C . ASN A 1 90 ? 24.513 -2.501 -3.908 1.00 79.81 90 ASN A C 1
ATOM 697 O O . ASN A 1 90 ? 24.907 -2.117 -2.80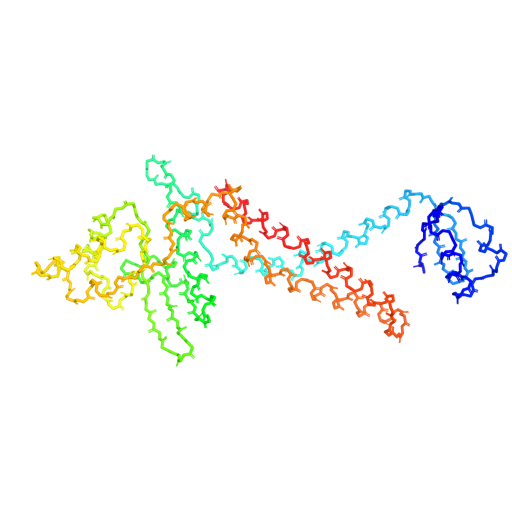9 1.00 79.81 90 ASN A O 1
ATOM 701 N N . LYS A 1 91 ? 25.313 -3.195 -4.735 1.00 76.56 91 LYS A N 1
ATOM 702 C CA . LYS A 1 91 ? 26.677 -3.661 -4.391 1.00 76.56 91 LYS A CA 1
ATOM 703 C C . LYS A 1 91 ? 27.648 -2.562 -3.924 1.00 76.56 91 LYS A C 1
ATOM 705 O O . LYS A 1 91 ? 28.680 -2.882 -3.354 1.00 76.56 91 LYS A O 1
ATOM 710 N N . ILE A 1 92 ? 27.339 -1.292 -4.189 1.00 75.75 92 ILE A N 1
ATOM 711 C CA . ILE A 1 92 ? 28.153 -0.126 -3.812 1.00 75.75 92 ILE A CA 1
ATOM 712 C C . ILE A 1 92 ? 27.484 0.720 -2.714 1.00 75.75 92 ILE A C 1
ATOM 714 O O . ILE A 1 92 ? 27.833 1.884 -2.534 1.00 75.75 92 ILE A O 1
ATOM 718 N N . GLY A 1 93 ? 26.489 0.167 -2.013 1.00 74.38 93 GLY A N 1
ATOM 719 C CA . GLY A 1 93 ? 25.823 0.805 -0.874 1.00 74.38 93 GLY A CA 1
ATOM 720 C C . GLY A 1 93 ? 24.821 1.906 -1.233 1.00 74.38 93 GLY A C 1
ATOM 721 O O . GLY A 1 93 ? 24.347 2.609 -0.344 1.00 74.38 93 GLY A O 1
ATOM 722 N N . LYS A 1 94 ? 24.473 2.092 -2.515 1.00 77.38 94 LYS A N 1
ATOM 723 C CA . LYS A 1 94 ? 23.476 3.097 -2.921 1.00 77.38 94 LYS A CA 1
ATOM 724 C C . LYS A 1 94 ? 22.053 2.531 -2.816 1.00 77.38 94 LYS A C 1
ATOM 726 O O . LYS A 1 94 ? 21.841 1.390 -3.234 1.00 77.38 94 LYS A O 1
ATOM 731 N N . PRO A 1 95 ? 21.065 3.327 -2.361 1.00 79.31 95 PRO A N 1
ATOM 732 C CA . PRO A 1 95 ? 19.664 2.908 -2.320 1.00 79.31 95 PRO A CA 1
ATOM 733 C C . PRO A 1 95 ? 19.151 2.433 -3.687 1.00 79.31 95 PRO A C 1
ATOM 735 O O . PRO A 1 95 ? 19.329 3.116 -4.698 1.00 79.31 95 PRO A O 1
ATOM 738 N N . SER A 1 96 ? 18.491 1.277 -3.713 1.00 83.75 96 SER A N 1
ATOM 739 C CA . SER A 1 96 ? 18.057 0.580 -4.934 1.00 83.75 96 SER A CA 1
ATOM 740 C C . SER A 1 96 ? 16.601 0.101 -4.918 1.00 83.75 96 SER A C 1
ATOM 742 O O . SER A 1 96 ? 16.086 -0.272 -5.966 1.00 83.75 96 SER A O 1
ATOM 744 N N . GLY A 1 97 ? 15.890 0.207 -3.792 1.00 88.81 97 GLY A N 1
ATOM 745 C CA . GLY A 1 97 ? 14.519 -0.304 -3.664 1.00 88.81 97 GLY A CA 1
ATOM 746 C C . GLY A 1 97 ? 13.411 0.479 -4.382 1.00 88.81 97 GLY A C 1
ATOM 747 O O . GLY A 1 97 ? 12.244 0.110 -4.308 1.00 88.81 97 GLY A O 1
ATOM 748 N N . HIS A 1 98 ? 13.746 1.542 -5.120 1.00 93.19 98 HIS A N 1
ATOM 749 C CA . HIS A 1 98 ? 12.761 2.311 -5.889 1.00 93.19 98 HIS A CA 1
ATOM 750 C C . HIS A 1 98 ? 12.174 1.526 -7.075 1.00 93.19 98 HIS A C 1
ATOM 752 O O . HIS A 1 98 ? 11.077 1.854 -7.511 1.00 93.19 98 HIS A O 1
ATOM 758 N N . GLY A 1 99 ? 12.865 0.495 -7.582 1.00 93.62 99 GLY A N 1
ATOM 759 C CA . GLY A 1 99 ? 12.300 -0.422 -8.581 1.00 93.62 99 GLY A CA 1
ATOM 760 C C . GLY A 1 99 ? 11.094 -1.179 -8.025 1.00 93.62 99 GLY A C 1
ATOM 761 O O . GLY A 1 99 ? 9.997 -1.052 -8.551 1.00 93.62 99 GLY A O 1
ATOM 762 N N . TYR A 1 100 ? 11.269 -1.828 -6.875 1.00 93.88 100 TYR A N 1
ATOM 763 C CA . TYR A 1 100 ? 10.200 -2.537 -6.170 1.00 93.88 100 TYR A CA 1
ATOM 764 C C . TYR A 1 100 ? 9.026 -1.628 -5.782 1.00 93.88 100 TYR A C 1
ATOM 766 O O . TYR A 1 100 ? 7.865 -1.993 -5.950 1.00 93.88 100 TYR A O 1
ATOM 774 N N . ALA A 1 101 ? 9.309 -0.407 -5.314 1.00 95.38 101 ALA A N 1
ATOM 775 C CA . ALA A 1 101 ? 8.253 0.565 -5.040 1.00 95.38 101 ALA A CA 1
ATOM 776 C C . ALA A 1 101 ? 7.496 0.968 -6.316 1.00 95.38 101 ALA A C 1
ATOM 778 O O . ALA A 1 101 ? 6.282 1.141 -6.281 1.00 95.38 101 ALA A O 1
ATOM 779 N N . PHE A 1 102 ? 8.189 1.106 -7.449 1.00 96.88 102 PHE A N 1
ATOM 780 C CA . PHE A 1 102 ? 7.560 1.407 -8.733 1.00 96.88 102 PHE A CA 1
ATOM 781 C C . PHE A 1 102 ? 6.628 0.280 -9.198 1.00 96.88 102 PHE A C 1
ATOM 783 O O . PHE A 1 102 ? 5.521 0.572 -9.650 1.00 96.88 102 PHE A O 1
ATOM 790 N N . GLU A 1 103 ? 7.031 -0.982 -9.046 1.00 95.69 103 GLU A N 1
ATOM 791 C CA . GLU A 1 103 ? 6.184 -2.148 -9.334 1.00 95.69 103 GLU A CA 1
ATOM 792 C C . GLU A 1 103 ? 4.902 -2.111 -8.495 1.00 95.69 103 GLU A C 1
ATOM 794 O O . GLU A 1 103 ? 3.797 -2.175 -9.033 1.00 95.69 103 GLU A O 1
ATOM 799 N N . ASP A 1 104 ? 5.021 -1.905 -7.181 1.00 95.81 104 ASP A N 1
ATOM 800 C CA . ASP A 1 104 ? 3.862 -1.906 -6.287 1.00 95.81 104 ASP A CA 1
ATOM 801 C C . ASP A 1 104 ? 2.918 -0.713 -6.514 1.00 95.81 104 ASP A C 1
ATOM 803 O O . ASP A 1 104 ? 1.693 -0.866 -6.425 1.00 95.81 104 ASP A O 1
ATOM 807 N N . ILE A 1 105 ? 3.454 0.475 -6.829 1.00 96.50 105 ILE A N 1
ATOM 808 C CA . ILE A 1 105 ? 2.645 1.644 -7.217 1.00 96.50 105 ILE A CA 1
ATOM 809 C C . ILE A 1 105 ? 1.850 1.327 -8.484 1.00 96.50 105 ILE A C 1
ATOM 811 O O . ILE A 1 105 ? 0.647 1.591 -8.530 1.00 96.50 105 ILE A O 1
ATOM 815 N N . ASN A 1 106 ? 2.491 0.741 -9.494 1.00 97.00 106 ASN A N 1
ATOM 816 C CA . ASN A 1 106 ? 1.827 0.411 -10.750 1.00 97.00 106 ASN A CA 1
ATOM 817 C C . ASN A 1 106 ? 0.778 -0.680 -10.583 1.00 97.00 106 ASN A C 1
ATOM 819 O O . ASN A 1 106 ? -0.373 -0.479 -10.968 1.00 97.00 106 ASN A O 1
ATOM 823 N N . ASN A 1 107 ? 1.132 -1.781 -9.918 1.00 95.50 107 ASN A N 1
ATOM 824 C CA . ASN A 1 107 ? 0.204 -2.861 -9.595 1.00 95.50 107 ASN A CA 1
ATOM 825 C C . ASN A 1 107 ? -1.042 -2.315 -8.884 1.00 95.50 107 ASN A C 1
ATOM 827 O O . ASN A 1 107 ? -2.170 -2.718 -9.168 1.00 95.50 107 ASN A O 1
ATOM 831 N N . ARG A 1 108 ? -0.873 -1.343 -7.983 1.00 93.31 108 ARG A N 1
ATOM 832 C CA . ARG A 1 108 ? -1.997 -0.668 -7.330 1.00 93.31 108 ARG A CA 1
ATOM 833 C C . ARG A 1 108 ? -2.801 0.222 -8.268 1.00 93.31 108 ARG A C 1
ATOM 835 O O . ARG A 1 108 ? -4.028 0.159 -8.229 1.00 93.31 108 ARG A O 1
ATOM 842 N N . ASN A 1 109 ? -2.151 1.071 -9.055 1.00 94.75 109 ASN A N 1
ATOM 843 C CA . ASN A 1 109 ? -2.840 1.967 -9.984 1.00 94.75 109 ASN A CA 1
ATOM 844 C C . ASN A 1 109 ? -3.675 1.170 -10.992 1.00 94.75 109 ASN A C 1
ATOM 846 O O . ASN A 1 109 ? -4.825 1.519 -11.239 1.00 94.75 109 ASN A O 1
ATOM 850 N N . ILE A 1 110 ? -3.148 0.045 -11.473 1.00 94.81 110 ILE A N 1
ATOM 851 C CA . ILE A 1 110 ? -3.860 -0.893 -12.344 1.00 94.81 110 ILE A CA 1
ATOM 852 C C . ILE A 1 110 ? -5.044 -1.536 -11.604 1.00 94.81 110 ILE A C 1
ATOM 854 O O . ILE A 1 110 ? -6.150 -1.571 -12.131 1.00 94.81 110 ILE A O 1
ATOM 858 N N . ARG A 1 111 ? -4.890 -1.963 -10.342 1.00 93.31 111 ARG A N 1
ATOM 859 C CA . ARG A 1 111 ? -6.037 -2.455 -9.546 1.00 93.31 111 ARG A CA 1
ATOM 860 C C . ARG A 1 111 ? -7.144 -1.403 -9.394 1.00 93.31 111 ARG A C 1
ATOM 862 O O . ARG A 1 111 ? -8.322 -1.752 -9.416 1.00 93.31 111 ARG A O 1
ATOM 869 N N . LYS A 1 112 ? -6.798 -0.112 -9.293 1.00 92.12 112 LYS A N 1
ATOM 870 C CA . LYS A 1 112 ? -7.775 0.993 -9.197 1.00 92.12 112 LYS A CA 1
ATOM 871 C C . LYS A 1 112 ? -8.600 1.188 -10.476 1.00 92.12 112 LYS A C 1
ATOM 873 O O . LYS A 1 112 ? -9.709 1.706 -10.383 1.00 92.12 112 LYS A O 1
ATOM 878 N N . THR A 1 113 ? -8.125 0.751 -11.645 1.00 93.00 113 THR A N 1
ATOM 879 C CA . THR A 1 113 ? -8.932 0.781 -12.883 1.00 93.00 113 THR A CA 1
ATOM 880 C C . THR A 1 113 ? -9.953 -0.364 -12.948 1.00 93.00 113 THR A C 1
ATOM 882 O O . THR A 1 113 ? -10.855 -0.360 -13.794 1.00 93.00 113 THR A O 1
ATOM 885 N N . GLY A 1 114 ? -9.870 -1.313 -12.009 1.00 92.50 114 GLY A N 1
ATOM 886 C CA . GLY A 1 114 ? -10.718 -2.498 -11.909 1.00 92.50 114 GLY A CA 1
ATOM 887 C C . GLY A 1 114 ? -10.117 -3.749 -12.551 1.00 92.50 114 GLY A C 1
ATOM 888 O O . GLY A 1 114 ? -10.813 -4.757 -12.631 1.00 92.50 114 GLY A O 1
ATOM 889 N N . CYS A 1 115 ? -8.858 -3.701 -12.991 1.00 95.00 115 CYS A N 1
ATOM 890 C CA . CYS A 1 115 ? -8.130 -4.885 -13.439 1.00 95.00 115 CYS A CA 1
ATOM 891 C C . CYS A 1 115 ? -7.669 -5.739 -12.246 1.00 95.00 115 CYS A C 1
ATOM 893 O O . CYS A 1 115 ? -7.375 -5.232 -11.159 1.00 95.00 115 CYS A O 1
ATOM 895 N N . LYS A 1 116 ? -7.555 -7.051 -12.455 1.00 95.06 116 LYS A N 1
ATOM 896 C CA . LYS A 1 116 ? -6.874 -7.960 -11.524 1.00 95.06 116 LYS A CA 1
ATOM 897 C C . LYS A 1 116 ? -5.383 -7.964 -11.837 1.00 95.06 116 LYS A C 1
ATOM 899 O O . LYS A 1 116 ? -5.002 -7.915 -13.000 1.00 95.06 116 LYS A O 1
ATOM 904 N N . VAL A 1 117 ? -4.555 -8.035 -10.801 1.00 94.56 117 VAL A N 1
ATOM 905 C CA . VAL A 1 117 ? -3.095 -8.056 -10.942 1.00 94.56 117 VAL A CA 1
ATOM 906 C C . VAL A 1 117 ? -2.532 -9.168 -10.077 1.00 94.56 117 VAL A C 1
ATOM 908 O O . VAL A 1 117 ? -2.659 -9.099 -8.848 1.00 94.56 117 VAL A O 1
ATOM 911 N N . ASP A 1 118 ? -1.906 -10.149 -10.717 1.00 93.69 118 ASP A N 1
ATOM 912 C CA . ASP A 1 118 ? -1.089 -11.169 -10.071 1.00 93.69 118 ASP A CA 1
ATOM 913 C C . ASP A 1 118 ? 0.381 -10.744 -10.122 1.00 93.69 118 ASP A C 1
ATOM 915 O O . ASP A 1 118 ? 1.036 -10.842 -11.155 1.00 93.69 118 ASP A O 1
ATOM 919 N N . SER A 1 119 ? 0.878 -10.228 -8.999 1.00 91.69 119 SER A N 1
ATOM 920 C CA . SER A 1 119 ? 2.276 -9.825 -8.816 1.00 91.69 119 SER A CA 1
ATOM 921 C C . SER A 1 119 ? 3.121 -10.906 -8.137 1.00 91.69 119 SER A C 1
ATOM 923 O O . SER A 1 119 ? 4.298 -10.683 -7.860 1.00 91.69 119 SER A O 1
ATOM 925 N N . SER A 1 120 ? 2.544 -12.076 -7.839 1.00 87.44 120 SER A N 1
ATOM 926 C CA . SER A 1 120 ? 3.285 -13.178 -7.217 1.00 87.44 120 SER A CA 1
ATOM 927 C C . SER A 1 120 ? 4.274 -13.823 -8.189 1.00 87.44 120 SER A C 1
ATOM 929 O O . SER A 1 120 ? 5.333 -14.285 -7.765 1.00 87.44 120 SER A O 1
ATOM 931 N N . ILE A 1 121 ? 3.985 -13.765 -9.494 1.00 86.56 121 ILE A N 1
ATOM 932 C CA . ILE A 1 121 ? 4.849 -14.308 -10.545 1.00 86.56 121 ILE A CA 1
ATOM 933 C C . ILE A 1 121 ? 6.229 -13.632 -10.588 1.00 86.56 121 ILE A C 1
ATOM 935 O O . ILE A 1 121 ? 7.242 -14.325 -10.670 1.00 86.56 121 ILE A O 1
ATOM 939 N N . GLY A 1 122 ? 6.301 -12.310 -10.397 1.00 80.44 122 GLY A N 1
ATOM 940 C CA . GLY A 1 122 ? 7.562 -11.562 -10.386 1.00 80.44 122 GLY A CA 1
ATOM 941 C C . GLY A 1 122 ? 8.466 -11.911 -9.200 1.00 80.44 122 GLY A C 1
ATOM 942 O O . GLY A 1 122 ? 9.685 -11.755 -9.266 1.00 80.44 122 GLY A O 1
ATOM 943 N N . LYS A 1 123 ? 7.902 -12.475 -8.124 1.00 82.12 123 LYS A N 1
ATOM 944 C CA . LYS A 1 123 ? 8.664 -12.888 -6.932 1.00 82.12 123 LYS A CA 1
ATOM 945 C C . LYS A 1 123 ? 9.486 -14.156 -7.145 1.00 82.12 123 LYS A C 1
ATOM 947 O O . LYS A 1 123 ? 10.340 -14.470 -6.320 1.00 82.12 123 LYS A O 1
ATOM 952 N N . THR A 1 124 ? 9.254 -14.873 -8.245 1.00 79.19 124 THR A N 1
ATOM 953 C CA . THR A 1 124 ? 10.067 -16.031 -8.642 1.00 79.19 124 THR A CA 1
ATOM 954 C C . THR A 1 124 ? 11.446 -15.627 -9.174 1.00 79.19 124 THR A C 1
ATOM 956 O O . THR A 1 124 ? 12.341 -16.469 -9.234 1.00 79.19 124 THR A O 1
ATOM 959 N N . CYS A 1 125 ? 11.639 -14.343 -9.515 1.00 78.06 125 CYS A N 1
ATOM 960 C CA . CYS A 1 125 ? 12.872 -13.804 -10.094 1.00 78.06 125 CYS A CA 1
ATOM 961 C C . CYS A 1 125 ? 13.334 -14.566 -11.352 1.00 78.06 125 CYS A C 1
ATOM 963 O O . CYS A 1 125 ? 14.537 -14.643 -11.626 1.00 78.06 125 CYS A O 1
ATOM 965 N N . GLU A 1 126 ? 12.394 -15.140 -12.111 1.00 85.44 126 GLU A N 1
ATOM 966 C CA . GLU A 1 126 ? 12.696 -15.813 -13.369 1.00 85.44 126 GLU A CA 1
ATOM 967 C C . GLU A 1 126 ? 13.328 -14.827 -14.360 1.00 85.44 126 GLU A C 1
ATOM 969 O O . GLU A 1 126 ? 12.856 -13.708 -14.575 1.00 85.44 126 GLU A O 1
ATOM 974 N N . LYS A 1 127 ? 14.448 -15.227 -14.966 1.00 85.88 127 LYS A N 1
ATOM 975 C CA . LYS A 1 127 ? 15.183 -14.353 -15.877 1.00 85.88 127 LYS A CA 1
ATOM 976 C C . LYS A 1 127 ? 14.353 -14.095 -17.137 1.00 85.88 127 LYS A C 1
ATOM 978 O O . LYS A 1 127 ? 14.081 -15.021 -17.889 1.00 85.88 127 LYS A O 1
ATOM 983 N N . GLY A 1 128 ? 14.030 -12.827 -17.388 1.00 85.31 128 GLY A N 1
ATOM 984 C CA . GLY A 1 128 ? 13.198 -12.441 -18.533 1.00 85.31 128 GLY A CA 1
ATOM 985 C C . GLY A 1 128 ? 11.700 -12.673 -18.309 1.00 85.31 128 GLY A C 1
ATOM 986 O O . GLY A 1 128 ? 10.909 -12.375 -19.202 1.00 85.31 128 GLY A O 1
ATOM 987 N N . GLY A 1 129 ? 11.318 -13.194 -17.139 1.00 90.00 129 GLY A N 1
ATOM 988 C CA . GLY A 1 129 ? 9.928 -13.390 -16.753 1.00 90.00 129 GLY A CA 1
ATOM 989 C C . GLY A 1 129 ? 9.229 -12.069 -16.454 1.00 90.00 129 GLY A C 1
ATOM 990 O O . GLY A 1 129 ? 9.870 -11.060 -16.160 1.00 90.00 129 GLY A O 1
ATOM 991 N N . ALA A 1 130 ? 7.903 -12.096 -16.540 1.00 94.19 130 ALA A N 1
ATOM 992 C CA . ALA A 1 130 ? 7.071 -10.946 -16.238 1.00 94.19 130 ALA A CA 1
ATOM 993 C C . ALA A 1 130 ? 7.098 -10.607 -14.739 1.00 94.19 130 ALA A C 1
ATOM 995 O O . ALA A 1 130 ? 7.182 -11.484 -13.878 1.00 94.19 130 ALA A O 1
ATOM 996 N N . ASP A 1 131 ? 6.960 -9.322 -14.422 1.00 94.69 131 ASP A N 1
ATOM 997 C CA . ASP A 1 131 ? 6.856 -8.865 -13.035 1.00 94.69 131 ASP A CA 1
ATOM 998 C C . ASP A 1 131 ? 5.416 -9.014 -12.511 1.00 94.69 131 ASP A C 1
ATOM 1000 O O . ASP A 1 131 ? 5.191 -9.208 -11.314 1.00 94.69 131 ASP A O 1
ATOM 1004 N N . ALA A 1 132 ? 4.424 -8.921 -13.405 1.00 95.31 132 ALA A N 1
ATOM 1005 C CA . ALA A 1 132 ? 3.015 -9.117 -13.083 1.00 95.31 132 ALA A CA 1
ATOM 1006 C C . ALA A 1 132 ? 2.198 -9.602 -14.289 1.00 95.31 132 ALA A C 1
ATOM 1008 O O . ALA A 1 132 ? 2.514 -9.286 -15.436 1.00 95.31 132 ALA A O 1
ATOM 1009 N N . VAL A 1 133 ? 1.100 -10.312 -14.018 1.00 96.75 133 VAL A N 1
ATOM 1010 C CA . VAL A 1 133 ? 0.036 -10.576 -14.999 1.00 96.75 133 VAL A CA 1
ATOM 1011 C C . VAL A 1 133 ? -1.158 -9.694 -14.675 1.00 96.75 133 VAL A C 1
ATOM 1013 O O . VAL A 1 133 ? -1.673 -9.706 -13.553 1.00 96.75 133 VAL A O 1
ATOM 1016 N N . VAL A 1 134 ? -1.626 -8.938 -15.661 1.00 96.94 134 VAL A N 1
ATOM 1017 C CA . VAL A 1 134 ? -2.810 -8.086 -15.552 1.00 96.94 134 VAL A CA 1
ATOM 1018 C C . VAL A 1 134 ? -3.951 -8.741 -16.307 1.00 96.94 134 VAL A C 1
ATOM 1020 O O . VAL A 1 134 ? -3.783 -9.121 -17.456 1.00 96.94 134 VAL A O 1
ATOM 1023 N N . THR A 1 135 ? -5.113 -8.865 -15.670 1.00 97.12 135 THR A N 1
ATOM 1024 C CA . THR A 1 135 ? -6.353 -9.315 -16.317 1.00 97.12 135 THR A CA 1
ATOM 1025 C C . THR A 1 135 ? -7.380 -8.194 -16.277 1.00 97.12 135 THR A C 1
ATOM 1027 O O . THR A 1 135 ? -7.684 -7.676 -15.197 1.00 97.12 135 THR A O 1
ATOM 1030 N N . ASP A 1 136 ? -7.888 -7.798 -17.439 1.00 94.62 136 ASP A N 1
ATOM 1031 C CA . ASP A 1 136 ? -8.901 -6.754 -17.560 1.00 94.62 136 ASP A CA 1
ATOM 1032 C C . ASP A 1 136 ? -10.298 -7.233 -17.109 1.00 94.62 136 ASP A C 1
ATOM 1034 O O . ASP A 1 136 ? -10.476 -8.329 -16.568 1.00 94.62 136 ASP A O 1
ATOM 1038 N N . LYS A 1 137 ? -11.305 -6.369 -17.274 1.00 92.75 137 LYS A N 1
ATOM 1039 C CA . LYS A 1 137 ? -12.693 -6.664 -16.883 1.00 92.75 137 LYS A CA 1
ATOM 1040 C C . LYS A 1 137 ? -13.383 -7.657 -17.817 1.00 92.75 137 LYS A C 1
ATOM 1042 O O . LYS A 1 137 ? -14.327 -8.311 -17.381 1.00 92.75 137 LYS A O 1
ATOM 1047 N N . ASP A 1 138 ? -12.901 -7.767 -19.049 1.00 93.75 138 ASP A N 1
ATOM 1048 C CA . ASP A 1 138 ? -13.436 -8.649 -20.085 1.00 93.75 138 ASP A CA 1
ATOM 1049 C C . ASP A 1 138 ? -12.781 -10.042 -20.035 1.00 93.75 138 ASP A C 1
ATOM 1051 O O . ASP A 1 138 ? -13.222 -10.972 -20.707 1.00 93.75 138 ASP A O 1
ATOM 1055 N N . GLY A 1 139 ? -11.770 -10.213 -19.176 1.00 93.00 139 GLY A N 1
ATOM 1056 C CA . GLY A 1 139 ? -11.066 -11.469 -18.945 1.00 93.00 139 GLY A CA 1
ATOM 1057 C C . GLY A 1 139 ? -9.807 -11.640 -19.790 1.00 93.00 139 GLY A C 1
ATOM 1058 O O . GLY A 1 139 ? -9.212 -12.716 -19.743 1.00 93.00 139 GLY A O 1
ATOM 1059 N N . ASN A 1 140 ? -9.369 -10.616 -20.527 1.00 95.75 140 ASN A N 1
ATOM 1060 C CA . ASN A 1 140 ? -8.120 -10.678 -21.283 1.00 95.75 140 ASN A CA 1
ATOM 1061 C C . ASN A 1 140 ? -6.935 -10.468 -20.345 1.00 95.75 140 ASN A C 1
ATOM 1063 O O . ASN A 1 140 ? -6.919 -9.518 -19.555 1.00 95.75 140 ASN A O 1
ATOM 1067 N N . SER A 1 141 ? -5.927 -11.330 -20.461 1.00 96.50 141 SER A N 1
ATOM 1068 C CA . SER A 1 141 ? -4.713 -11.260 -19.652 1.00 96.50 141 SER A CA 1
ATOM 1069 C C . SER A 1 141 ? -3.500 -10.875 -20.490 1.00 96.50 141 SER A C 1
ATOM 1071 O O . SER A 1 141 ? -3.341 -11.343 -21.616 1.00 96.50 141 SER A O 1
ATOM 1073 N N . PHE A 1 142 ? -2.622 -10.054 -19.922 1.00 95.81 142 PHE A N 1
ATOM 1074 C CA . PHE A 1 142 ? -1.329 -9.715 -20.504 1.00 95.81 142 PHE A CA 1
ATOM 1075 C C . PHE A 1 142 ? -0.248 -9.633 -19.429 1.00 95.81 142 PHE A C 1
ATOM 1077 O O . PHE A 1 142 ? -0.504 -9.314 -18.266 1.00 95.81 142 PHE A O 1
ATOM 1084 N N . GLU A 1 143 ? 0.977 -9.929 -19.839 1.00 97.25 143 GLU A N 1
ATOM 1085 C CA . GLU A 1 143 ? 2.158 -9.860 -18.990 1.00 97.25 143 GLU A CA 1
ATOM 1086 C C . GLU A 1 143 ? 2.746 -8.450 -18.988 1.00 97.25 143 GLU A C 1
ATOM 1088 O O . GLU A 1 143 ? 2.721 -7.746 -20.001 1.00 97.25 143 GLU A O 1
ATOM 1093 N N . VAL A 1 144 ? 3.292 -8.037 -17.849 1.00 96.94 144 VAL A N 1
ATOM 1094 C CA . VAL A 1 144 ? 3.885 -6.716 -17.654 1.00 96.94 144 VAL A CA 1
ATOM 1095 C C . VAL A 1 144 ? 5.301 -6.847 -17.124 1.00 96.94 144 VAL A C 1
ATOM 1097 O O . VAL A 1 144 ? 5.563 -7.575 -16.169 1.00 96.94 144 VAL A O 1
ATOM 1100 N N . GLN A 1 145 ? 6.192 -6.056 -17.707 1.00 96.75 145 GLN A N 1
ATOM 1101 C CA . GLN A 1 145 ? 7.529 -5.809 -17.208 1.00 96.75 145 GLN A CA 1
ATOM 1102 C C . GLN A 1 145 ? 7.676 -4.327 -16.862 1.00 96.75 145 GLN A C 1
ATOM 1104 O O . GLN A 1 145 ? 7.531 -3.443 -17.709 1.00 96.75 145 GLN A O 1
ATOM 1109 N N . TYR A 1 146 ? 8.042 -4.053 -15.621 1.00 96.62 146 TYR A N 1
ATOM 1110 C CA . TYR A 1 146 ? 8.294 -2.724 -15.102 1.00 96.62 146 TYR A CA 1
ATOM 1111 C C . TYR A 1 146 ? 9.756 -2.318 -15.298 1.00 96.62 146 TYR A C 1
ATOM 1113 O O . TYR A 1 146 ? 10.691 -3.078 -15.028 1.00 96.62 146 TYR A O 1
ATOM 1121 N N . LYS A 1 147 ? 9.989 -1.082 -15.750 1.00 95.69 147 LYS A N 1
ATOM 1122 C CA . LYS A 1 147 ? 11.328 -0.483 -15.850 1.00 95.69 147 LYS A CA 1
ATOM 1123 C C . LYS A 1 147 ? 11.334 0.913 -15.236 1.00 95.69 147 LYS A C 1
ATOM 1125 O O . LYS A 1 147 ? 10.953 1.892 -15.867 1.00 95.69 147 LYS A O 1
ATOM 1130 N N . CYS A 1 148 ? 11.845 0.994 -14.011 1.00 95.44 148 CYS A N 1
ATOM 1131 C CA . CYS A 1 148 ? 12.102 2.252 -13.315 1.00 95.44 148 CYS A CA 1
ATOM 1132 C C . CYS A 1 148 ? 13.596 2.591 -13.403 1.00 95.44 148 CYS A C 1
ATOM 1134 O O . CYS A 1 148 ? 14.432 1.926 -12.784 1.00 95.44 148 CYS A O 1
ATOM 1136 N N . THR A 1 149 ? 13.967 3.565 -14.234 1.00 93.81 149 THR A N 1
ATOM 1137 C CA . THR A 1 149 ? 15.373 3.921 -14.482 1.00 93.81 149 THR A CA 1
ATOM 1138 C C . THR A 1 149 ? 15.542 5.405 -14.795 1.00 93.81 149 THR A C 1
ATOM 1140 O O . THR A 1 149 ? 14.654 6.067 -15.318 1.00 93.81 149 THR A O 1
ATOM 1143 N N . SER A 1 150 ? 16.720 5.944 -14.473 1.00 93.12 150 SER A N 1
ATOM 1144 C CA . SER A 1 150 ? 17.059 7.348 -14.719 1.00 93.12 150 SER A CA 1
ATOM 1145 C C . SER A 1 150 ? 17.403 7.658 -16.179 1.00 93.12 150 SER A C 1
ATOM 1147 O O . SER A 1 150 ? 17.683 8.807 -16.498 1.00 93.12 150 SER A O 1
ATOM 1149 N N . SER A 1 151 ? 17.482 6.649 -17.050 1.00 96.06 151 SER A N 1
ATOM 1150 C CA . SER A 1 151 ? 17.877 6.824 -18.448 1.00 96.06 151 SER A CA 1
ATOM 1151 C C . SER A 1 151 ? 17.158 5.845 -19.370 1.00 96.06 151 SER A C 1
ATOM 1153 O O . SER A 1 151 ? 17.130 4.637 -19.111 1.00 96.06 151 SER A O 1
ATOM 1155 N N . ALA A 1 152 ? 16.661 6.364 -20.494 1.00 97.31 152 ALA A N 1
ATOM 1156 C CA . ALA A 1 152 ? 16.130 5.562 -21.590 1.00 97.31 152 ALA A CA 1
ATOM 1157 C C . ALA A 1 152 ? 17.183 4.595 -22.155 1.00 97.31 152 ALA A C 1
ATOM 1159 O O . ALA A 1 152 ? 16.875 3.435 -22.406 1.00 97.31 152 ALA A O 1
ATOM 1160 N N . LYS A 1 153 ? 18.454 5.012 -22.257 1.00 97.62 153 LYS A N 1
ATOM 1161 C CA . LYS A 1 153 ? 19.545 4.150 -22.740 1.00 97.62 153 LYS A CA 1
ATOM 1162 C C . LYS A 1 153 ? 19.746 2.924 -21.852 1.00 97.62 153 LYS A C 1
ATOM 1164 O O . LYS A 1 153 ? 19.821 1.812 -22.360 1.00 97.62 153 LYS A O 1
ATOM 1169 N N . LEU A 1 154 ? 19.765 3.117 -20.531 1.00 95.38 154 LEU A N 1
ATOM 1170 C CA . LEU A 1 154 ? 19.889 2.008 -19.579 1.00 95.38 154 LEU A CA 1
ATOM 1171 C C . LEU A 1 154 ? 18.700 1.042 -19.659 1.00 95.38 154 LEU A C 1
ATOM 1173 O O . LEU A 1 154 ? 18.885 -0.165 -19.509 1.00 95.38 154 LEU A O 1
ATOM 1177 N N . ALA A 1 155 ? 17.487 1.557 -19.881 1.00 96.81 155 ALA A N 1
ATOM 1178 C CA . ALA A 1 155 ? 16.310 0.721 -20.103 1.00 96.81 155 ALA A CA 1
ATOM 1179 C C . ALA A 1 155 ? 16.435 -0.073 -21.413 1.00 96.81 155 ALA A C 1
ATOM 1181 O O . ALA A 1 155 ? 16.291 -1.294 -21.396 1.00 96.81 155 ALA A O 1
ATOM 1182 N N . ALA A 1 156 ? 16.777 0.600 -22.514 1.00 97.88 156 ALA A N 1
ATOM 1183 C CA . ALA A 1 156 ? 16.944 0.004 -23.836 1.00 97.88 156 ALA A CA 1
ATOM 1184 C C . ALA A 1 156 ? 18.004 -1.107 -23.845 1.00 97.88 156 ALA A C 1
ATOM 1186 O O . ALA A 1 156 ? 17.761 -2.181 -24.386 1.00 97.88 156 ALA A O 1
ATOM 1187 N N . ASP A 1 157 ? 19.144 -0.901 -23.179 1.00 96.94 157 ASP A N 1
ATOM 1188 C CA . ASP A 1 157 ? 20.209 -1.907 -23.093 1.00 96.94 157 ASP A CA 1
ATOM 1189 C C . ASP A 1 157 ? 19.757 -3.163 -22.331 1.00 96.94 157 ASP A C 1
ATOM 1191 O O . ASP A 1 157 ? 20.083 -4.283 -22.727 1.00 96.94 157 ASP A O 1
ATOM 1195 N N . LYS A 1 158 ? 18.968 -3.001 -21.259 1.00 94.69 158 LYS A N 1
ATOM 1196 C CA . LYS A 1 158 ? 18.375 -4.136 -20.530 1.00 94.69 158 LYS A CA 1
ATOM 1197 C C . LYS A 1 158 ? 17.330 -4.868 -21.370 1.00 94.69 158 LYS A C 1
ATOM 1199 O O . LYS A 1 158 ? 17.323 -6.092 -21.377 1.00 94.69 158 LYS A O 1
ATOM 1204 N N . ILE A 1 159 ? 16.478 -4.128 -22.075 1.00 96.94 159 ILE A N 1
ATOM 1205 C CA . ILE A 1 159 ? 15.454 -4.687 -22.967 1.00 96.94 159 ILE A CA 1
ATOM 1206 C C . ILE A 1 159 ? 16.114 -5.480 -24.095 1.00 96.94 159 ILE A C 1
ATOM 1208 O O . ILE A 1 159 ? 15.735 -6.619 -24.337 1.00 96.94 159 ILE A O 1
ATOM 1212 N N . MET A 1 160 ? 17.160 -4.938 -24.718 1.00 96.81 160 MET A N 1
ATOM 1213 C CA . MET A 1 160 ? 17.946 -5.638 -25.736 1.00 96.81 160 MET A CA 1
ATOM 1214 C C . MET A 1 160 ? 18.575 -6.924 -25.196 1.00 96.81 160 MET A C 1
ATOM 1216 O O . MET A 1 160 ? 18.515 -7.961 -25.850 1.00 96.81 160 MET A O 1
ATOM 1220 N N . LYS A 1 161 ? 19.146 -6.879 -23.987 1.00 96.12 161 LYS A N 1
ATOM 1221 C CA . LYS A 1 161 ? 19.770 -8.050 -23.357 1.00 96.12 161 LYS A CA 1
ATOM 1222 C C . LYS A 1 161 ? 18.792 -9.211 -23.146 1.00 96.12 161 LYS A C 1
ATOM 1224 O O . LYS A 1 161 ? 19.208 -10.361 -23.240 1.00 96.12 161 LYS A O 1
ATOM 1229 N N . GLU A 1 162 ? 17.525 -8.912 -22.878 1.00 95.62 162 GLU A N 1
ATOM 1230 C CA . GLU A 1 162 ? 16.456 -9.905 -22.705 1.00 95.62 162 GLU A CA 1
ATOM 1231 C C . GLU A 1 162 ? 15.589 -10.051 -23.973 1.00 95.62 162 GLU A C 1
ATOM 1233 O O . GLU A 1 162 ? 14.404 -10.372 -23.904 1.00 95.62 162 GLU A O 1
ATOM 1238 N N . ASN A 1 163 ? 16.172 -9.791 -25.151 1.00 95.44 163 ASN A N 1
ATOM 1239 C CA . ASN A 1 163 ? 15.537 -9.957 -26.463 1.00 95.44 163 ASN A CA 1
ATOM 1240 C C . ASN A 1 163 ? 14.163 -9.265 -26.596 1.00 95.44 163 ASN A C 1
ATOM 1242 O O . ASN A 1 163 ? 13.218 -9.803 -27.171 1.00 95.44 163 ASN A O 1
ATOM 1246 N N . GLY A 1 164 ? 14.027 -8.069 -26.029 1.00 94.38 164 GLY A N 1
ATOM 1247 C CA . GLY A 1 164 ? 12.805 -7.276 -26.110 1.00 94.38 164 GLY A CA 1
ATOM 1248 C C . GLY A 1 164 ? 11.697 -7.683 -25.137 1.00 94.38 164 GLY A C 1
ATOM 1249 O O . GLY A 1 164 ? 10.630 -7.080 -25.208 1.00 94.38 164 GLY A O 1
ATOM 1250 N N . TYR A 1 165 ? 11.905 -8.668 -24.253 1.00 95.75 165 TYR A N 1
ATOM 1251 C CA . TYR A 1 165 ? 10.854 -9.261 -23.404 1.00 95.75 165 TYR A CA 1
ATOM 1252 C C . TYR A 1 165 ? 9.615 -9.680 -24.213 1.00 95.75 165 TYR A C 1
ATOM 1254 O O . TYR A 1 165 ? 8.570 -9.047 -24.076 1.00 95.75 165 TYR A O 1
ATOM 1262 N N . PRO A 1 166 ? 9.712 -10.657 -25.131 1.00 93.88 166 PRO A N 1
ATOM 1263 C CA . PRO A 1 166 ? 8.658 -10.953 -26.105 1.00 93.88 166 PRO A CA 1
ATOM 1264 C C . PRO A 1 166 ? 7.263 -11.110 -25.477 1.00 93.88 166 PRO A C 1
ATOM 1266 O O . PRO A 1 166 ? 7.105 -11.820 -24.494 1.00 93.88 166 PRO A O 1
ATOM 1269 N N . GLY A 1 167 ? 6.251 -10.443 -26.043 1.00 93.12 167 GLY A N 1
ATOM 1270 C CA . GLY A 1 167 ? 4.851 -10.543 -25.597 1.00 93.12 167 GLY A CA 1
ATOM 1271 C C . GLY A 1 167 ? 4.465 -9.713 -24.362 1.00 93.12 167 GLY A C 1
ATOM 1272 O O . GLY A 1 167 ? 3.277 -9.538 -24.113 1.00 93.12 167 GLY A O 1
ATOM 1273 N N . GLN A 1 168 ? 5.425 -9.140 -23.631 1.00 97.31 168 GLN A N 1
ATOM 1274 C CA . GLN A 1 168 ? 5.167 -8.385 -22.396 1.00 97.31 168 GLN A CA 1
ATOM 1275 C C . GLN A 1 168 ? 4.981 -6.879 -22.639 1.00 97.31 168 GLN A C 1
ATOM 1277 O O . GLN A 1 168 ? 5.689 -6.268 -23.440 1.00 97.31 168 GLN A O 1
ATOM 1282 N N . MET A 1 169 ? 4.074 -6.228 -21.922 1.00 97.88 169 MET A N 1
ATOM 1283 C CA . MET A 1 169 ? 3.956 -4.768 -21.938 1.00 97.88 169 MET A CA 1
ATOM 1284 C C . MET A 1 169 ? 5.062 -4.138 -21.085 1.00 97.88 169 MET A C 1
ATOM 1286 O O . MET A 1 169 ? 5.307 -4.567 -19.958 1.00 97.88 169 MET A O 1
ATOM 1290 N N . LEU A 1 170 ? 5.726 -3.105 -21.601 1.00 98.06 170 LEU A N 1
ATOM 1291 C CA . LEU A 1 170 ? 6.874 -2.460 -20.961 1.00 98.06 170 LEU A CA 1
ATOM 1292 C C . LEU A 1 170 ? 6.429 -1.176 -20.256 1.00 98.06 170 LEU A C 1
ATOM 1294 O O . LEU A 1 170 ? 6.426 -0.099 -20.852 1.00 98.06 170 LEU A O 1
ATOM 1298 N N . TYR A 1 171 ? 6.062 -1.284 -18.982 1.00 98.06 171 TYR A N 1
ATOM 1299 C CA . TYR A 1 171 ? 5.640 -0.140 -18.171 1.00 98.06 171 TYR A CA 1
ATOM 1300 C C . TYR A 1 171 ? 6.856 0.597 -17.625 1.00 98.06 171 TYR A C 1
ATOM 1302 O O . TYR A 1 171 ? 7.637 0.045 -16.845 1.00 98.06 171 TYR A O 1
ATOM 1310 N N . VAL A 1 172 ? 7.021 1.860 -18.008 1.00 98.38 172 VAL A N 1
ATOM 1311 C CA . VAL A 1 172 ? 8.226 2.635 -17.684 1.00 98.38 172 VAL A CA 1
ATOM 1312 C C . VAL A 1 172 ? 7.905 3.949 -16.992 1.00 98.38 172 VAL A C 1
ATOM 1314 O O . VAL A 1 172 ? 6.783 4.454 -17.080 1.00 98.38 172 VAL A O 1
ATOM 1317 N N . ASN A 1 173 ? 8.873 4.490 -16.250 1.00 98.25 173 ASN A N 1
ATOM 1318 C CA . ASN A 1 173 ? 8.691 5.780 -15.591 1.00 98.25 173 ASN A CA 1
ATOM 1319 C C . ASN A 1 173 ? 8.568 6.921 -16.613 1.00 98.25 173 ASN A C 1
ATOM 1321 O O . ASN A 1 173 ? 9.224 6.911 -17.659 1.00 98.25 173 ASN A O 1
ATOM 1325 N N . THR A 1 174 ? 7.726 7.901 -16.293 1.00 97.94 174 THR A N 1
ATOM 1326 C CA . THR A 1 174 ? 7.284 8.962 -17.216 1.00 97.94 174 THR A CA 1
ATOM 1327 C C . THR A 1 174 ? 8.431 9.713 -17.883 1.00 97.94 174 THR A C 1
ATOM 1329 O O . THR A 1 174 ? 8.358 10.046 -19.062 1.00 97.94 174 THR A O 1
ATOM 1332 N N . GLU A 1 175 ? 9.534 9.932 -17.168 1.00 98.12 175 GLU A N 1
ATOM 1333 C CA . GLU A 1 175 ? 10.674 10.701 -17.671 1.00 98.12 175 GLU A CA 1
ATOM 1334 C C . GLU A 1 175 ? 11.379 10.049 -18.865 1.00 98.12 175 GLU A C 1
ATOM 1336 O O . GLU A 1 175 ? 12.062 10.748 -19.607 1.00 98.12 175 GLU A O 1
ATOM 1341 N N . ILE A 1 176 ? 11.250 8.730 -19.047 1.00 97.81 176 ILE A N 1
ATOM 1342 C CA . ILE A 1 176 ? 11.983 7.995 -20.088 1.00 97.81 176 ILE A CA 1
ATOM 1343 C C . ILE A 1 176 ? 11.088 7.428 -21.188 1.00 97.81 176 ILE A C 1
ATOM 1345 O O . ILE A 1 176 ? 11.624 6.918 -22.167 1.00 97.81 176 ILE A O 1
ATOM 1349 N N . ALA A 1 177 ? 9.760 7.477 -21.046 1.00 98.06 177 ALA A N 1
ATOM 1350 C CA . ALA A 1 177 ? 8.838 6.726 -21.900 1.00 98.06 177 ALA A CA 1
ATOM 1351 C C . ALA A 1 177 ? 8.993 7.053 -23.392 1.00 98.06 177 ALA A C 1
ATOM 1353 O O . ALA A 1 177 ? 9.200 6.154 -24.210 1.00 98.06 177 ALA A O 1
ATOM 1354 N N . LYS A 1 178 ? 8.966 8.345 -23.734 1.00 98.12 178 LYS A N 1
ATOM 1355 C CA . LYS A 1 178 ? 9.079 8.811 -25.121 1.00 98.12 178 LYS A CA 1
ATOM 1356 C C . LYS A 1 178 ? 10.449 8.492 -25.724 1.00 98.12 178 LYS A C 1
ATOM 1358 O O . LYS A 1 178 ? 10.527 7.866 -26.779 1.00 98.12 178 LYS A O 1
ATOM 1363 N N . ASP A 1 179 ? 11.518 8.874 -25.032 1.00 98.31 179 ASP A N 1
ATOM 1364 C CA . ASP A 1 179 ? 12.889 8.663 -25.503 1.00 98.31 179 ASP A CA 1
ATOM 1365 C C . ASP A 1 179 ? 13.196 7.169 -25.668 1.00 98.31 179 ASP A C 1
ATOM 1367 O O . ASP A 1 179 ? 13.819 6.757 -26.646 1.00 98.31 179 ASP A O 1
ATOM 1371 N N . LEU A 1 180 ? 12.716 6.331 -24.743 1.00 98.50 180 LEU A N 1
ATOM 1372 C CA . LEU A 1 180 ? 12.864 4.882 -24.829 1.00 98.50 180 LEU A CA 1
ATOM 1373 C C . LEU A 1 180 ? 12.146 4.319 -26.055 1.00 98.50 180 LEU A C 1
ATOM 1375 O O . LEU A 1 180 ? 12.726 3.502 -26.769 1.00 98.50 180 LEU A O 1
ATOM 1379 N N . GLN A 1 181 ? 10.918 4.762 -26.322 1.00 98.44 181 GLN A N 1
ATOM 1380 C CA . GLN A 1 181 ? 10.171 4.331 -27.499 1.00 98.44 181 GLN A CA 1
ATOM 1381 C C . GLN A 1 181 ? 10.912 4.694 -28.795 1.00 98.44 181 GLN A C 1
ATOM 1383 O O . GLN A 1 181 ? 11.064 3.848 -29.675 1.00 98.44 181 GLN A O 1
ATOM 1388 N N . GLU A 1 182 ? 11.426 5.920 -28.914 1.00 98.38 182 GLU A N 1
ATOM 1389 C CA . GLU A 1 182 ? 12.205 6.351 -30.084 1.00 98.38 182 GLU A CA 1
ATOM 1390 C C . GLU A 1 182 ? 13.508 5.557 -30.248 1.00 98.38 182 GLU A C 1
ATOM 1392 O O . GLU A 1 182 ? 13.893 5.199 -31.365 1.00 98.38 182 GLU A O 1
ATOM 1397 N N . MET A 1 183 ? 14.190 5.253 -29.142 1.00 98.44 183 MET A N 1
ATOM 1398 C CA . MET A 1 183 ? 15.396 4.428 -29.159 1.00 98.44 183 MET A CA 1
ATOM 1399 C C . MET A 1 183 ? 15.099 2.997 -29.599 1.00 98.44 183 MET A C 1
ATOM 1401 O O . MET A 1 183 ? 15.826 2.463 -30.436 1.00 98.44 183 MET A O 1
ATOM 1405 N N . LEU A 1 184 ? 14.033 2.388 -29.080 1.00 98.44 184 LEU A N 1
ATOM 1406 C CA . LEU A 1 184 ? 13.648 1.029 -29.449 1.00 98.44 184 LEU A CA 1
ATOM 1407 C C . LEU A 1 184 ? 13.232 0.945 -30.918 1.00 98.44 184 LEU A C 1
ATOM 1409 O O . LEU A 1 184 ? 13.669 0.014 -31.579 1.00 98.44 184 LEU A O 1
ATOM 1413 N N . LYS A 1 185 ? 12.540 1.950 -31.473 1.00 98.50 185 LYS A N 1
ATOM 1414 C CA . L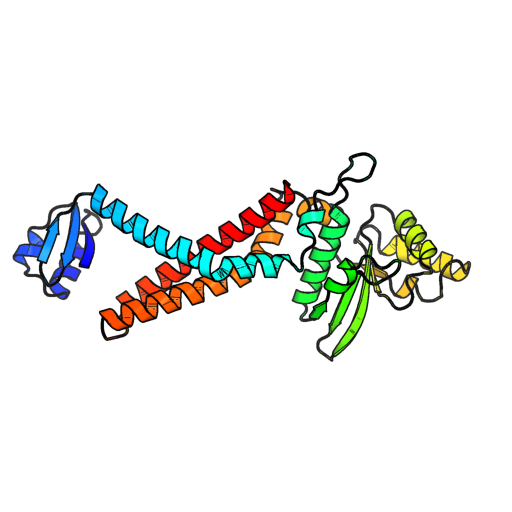YS A 1 185 ? 12.241 2.011 -32.921 1.00 98.50 185 LYS A CA 1
ATOM 1415 C C . LYS A 1 185 ? 13.502 1.950 -33.783 1.00 98.50 185 LYS A C 1
ATOM 1417 O O . LYS A 1 185 ? 13.539 1.261 -34.794 1.00 98.50 185 LYS A O 1
ATOM 1422 N N . LYS A 1 186 ? 14.570 2.645 -33.382 1.00 98.25 186 LYS A N 1
ATOM 1423 C CA . LYS A 1 186 ? 15.863 2.560 -34.087 1.00 98.25 186 LYS A CA 1
ATOM 1424 C C . LYS A 1 186 ? 16.494 1.177 -33.927 1.00 98.25 186 LYS A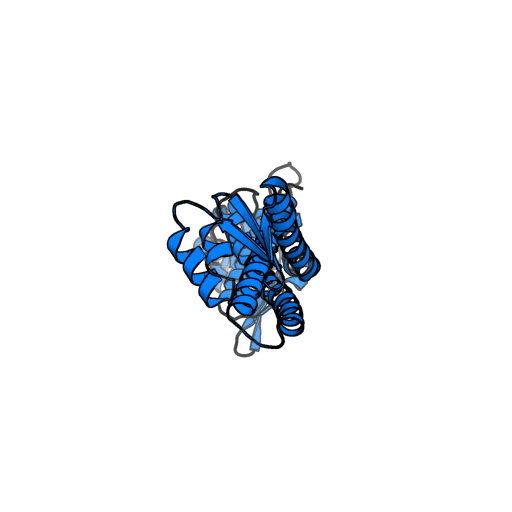 C 1
ATOM 1426 O O . LYS A 1 186 ? 17.020 0.628 -34.884 1.00 98.25 186 LYS A O 1
ATOM 1431 N N . MET A 1 187 ? 16.419 0.599 -32.729 1.00 98.19 187 MET A N 1
ATOM 1432 C CA . MET A 1 187 ? 16.954 -0.739 -32.458 1.00 98.19 187 MET A CA 1
ATOM 1433 C C . MET A 1 187 ? 16.197 -1.844 -33.207 1.00 98.19 187 MET A C 1
ATOM 1435 O O . MET A 1 187 ? 16.817 -2.832 -33.584 1.00 98.19 187 MET A O 1
ATOM 1439 N N . GLU A 1 188 ? 14.900 -1.674 -33.450 1.00 98.12 188 GLU A N 1
ATOM 1440 C CA . GLU A 1 188 ? 14.085 -2.541 -34.307 1.00 98.12 188 GLU A CA 1
ATOM 1441 C C . GLU A 1 188 ? 14.562 -2.503 -35.761 1.00 98.12 188 GLU A C 1
ATOM 1443 O O . GLU A 1 188 ? 14.788 -3.553 -36.356 1.00 98.12 188 GLU A O 1
ATOM 1448 N N . LEU A 1 189 ? 14.780 -1.303 -36.314 1.00 97.62 189 LEU A N 1
ATOM 1449 C CA . LEU A 1 189 ? 15.311 -1.122 -37.673 1.00 97.62 189 LEU A CA 1
ATOM 1450 C C . LEU A 1 189 ? 16.719 -1.713 -37.830 1.00 97.62 189 LEU A C 1
ATOM 1452 O O . LEU A 1 189 ? 17.037 -2.289 -38.867 1.00 97.62 189 LEU A O 1
ATOM 1456 N N . ASP A 1 190 ? 17.537 -1.613 -36.783 1.00 96.88 190 ASP A N 1
ATOM 1457 C CA . ASP A 1 190 ? 18.878 -2.199 -36.722 1.00 96.88 190 ASP A CA 1
ATOM 1458 C C . ASP A 1 190 ? 18.869 -3.725 -36.474 1.00 96.88 190 ASP A C 1
ATOM 1460 O O . ASP A 1 190 ? 19.937 -4.337 -36.405 1.00 96.88 190 ASP A O 1
ATOM 1464 N N . GLY A 1 191 ? 17.703 -4.346 -36.256 1.00 96.50 191 GLY A N 1
ATOM 1465 C CA . GLY A 1 191 ? 17.578 -5.772 -35.925 1.00 96.50 191 GLY A CA 1
ATOM 1466 C C . GLY A 1 191 ? 18.124 -6.165 -34.543 1.00 96.50 191 GLY A C 1
ATOM 1467 O O . GLY A 1 191 ? 18.386 -7.340 -34.295 1.00 96.50 191 GLY A O 1
ATOM 1468 N N . LYS A 1 192 ? 18.320 -5.203 -33.634 1.00 96.50 192 LYS A N 1
ATOM 1469 C CA . LYS A 1 192 ? 18.842 -5.427 -32.269 1.00 96.50 192 LYS A CA 1
ATOM 1470 C C . LYS A 1 192 ? 17.774 -5.907 -31.290 1.00 96.50 192 LYS A C 1
ATOM 1472 O O . LYS A 1 192 ? 18.111 -6.513 -30.277 1.00 96.50 192 LYS A O 1
ATOM 1477 N N . VAL A 1 193 ? 16.509 -5.597 -31.562 1.00 96.88 193 VAL A N 1
ATOM 1478 C CA . VAL A 1 193 ? 15.342 -6.096 -30.823 1.00 96.88 193 VAL A CA 1
ATOM 1479 C C . VAL A 1 193 ? 14.245 -6.500 -31.813 1.00 96.88 193 VAL A C 1
ATOM 1481 O O . VAL A 1 193 ? 14.231 -5.980 -32.931 1.00 96.88 193 VAL A O 1
ATOM 1484 N N . PRO A 1 194 ? 13.320 -7.401 -31.436 1.00 97.25 194 PRO A N 1
ATOM 1485 C CA . PRO A 1 194 ? 12.203 -7.782 -32.299 1.00 97.25 194 PRO A CA 1
ATOM 1486 C C . PRO A 1 194 ? 11.303 -6.595 -32.667 1.00 97.25 194 PRO A C 1
ATOM 1488 O O . PRO A 1 194 ? 11.076 -5.716 -31.832 1.00 97.25 194 PRO A O 1
ATOM 1491 N N . LEU A 1 195 ? 10.738 -6.612 -33.880 1.00 97.12 195 LEU A N 1
ATOM 1492 C CA . LEU A 1 195 ? 9.734 -5.638 -34.327 1.00 97.12 195 LEU A CA 1
ATOM 1493 C C . LEU A 1 195 ? 8.530 -5.597 -33.367 1.00 97.12 195 LEU A C 1
ATOM 1495 O O . LEU A 1 195 ? 8.069 -6.643 -32.906 1.00 97.12 195 LEU A O 1
ATOM 1499 N N . GLY A 1 196 ? 8.011 -4.400 -33.083 1.00 96.25 196 GLY A N 1
ATOM 1500 C CA . GLY A 1 196 ? 6.875 -4.190 -32.174 1.00 96.25 196 GLY A CA 1
ATOM 1501 C C . GLY A 1 196 ? 7.254 -4.158 -30.686 1.00 96.25 196 GLY A C 1
ATOM 1502 O O . GLY A 1 196 ? 6.387 -4.126 -29.815 1.00 96.25 196 GLY A O 1
ATOM 1503 N N . THR A 1 197 ? 8.543 -4.157 -30.348 1.00 98.00 197 THR A N 1
ATOM 1504 C CA . THR A 1 197 ? 9.031 -3.908 -28.984 1.00 98.00 197 THR A CA 1
ATOM 1505 C C . THR A 1 197 ? 8.774 -2.466 -28.545 1.00 98.00 197 THR A C 1
ATOM 1507 O O . THR A 1 197 ? 8.377 -2.241 -27.404 1.00 98.00 197 THR A O 1
ATOM 1510 N N . ALA A 1 198 ? 8.949 -1.489 -29.433 1.00 97.94 198 ALA A N 1
ATOM 1511 C CA . ALA A 1 198 ? 8.703 -0.081 -29.142 1.00 97.94 198 ALA A CA 1
ATOM 1512 C C . ALA A 1 198 ? 7.214 0.224 -28.918 1.00 97.94 198 ALA A C 1
ATOM 1514 O O . ALA A 1 198 ? 6.878 1.048 -28.071 1.00 97.94 198 ALA A O 1
ATOM 1515 N N . ASP A 1 199 ? 6.320 -0.456 -29.635 1.00 97.94 199 ASP A N 1
ATOM 1516 C CA . ASP A 1 199 ? 4.868 -0.259 -29.514 1.00 97.94 199 ASP A CA 1
ATOM 1517 C C . ASP A 1 199 ? 4.304 -0.787 -28.187 1.00 97.94 199 ASP A C 1
ATOM 1519 O O . ASP A 1 199 ? 3.229 -0.377 -27.757 1.00 97.94 199 ASP A O 1
ATOM 1523 N N . ARG A 1 200 ? 5.055 -1.653 -27.498 1.00 97.94 200 ARG A N 1
ATOM 1524 C CA . ARG A 1 200 ? 4.707 -2.177 -26.170 1.00 97.94 200 ARG A CA 1
ATOM 1525 C C . ARG A 1 200 ? 5.172 -1.284 -25.020 1.00 97.94 200 ARG A C 1
ATOM 1527 O O . ARG A 1 200 ? 4.906 -1.619 -23.866 1.00 97.94 200 ARG A O 1
ATOM 1534 N N . VAL A 1 201 ? 5.865 -0.175 -25.295 1.00 98.38 201 VAL A N 1
ATOM 1535 C CA . VAL A 1 201 ? 6.256 0.799 -24.264 1.00 98.38 201 VAL A CA 1
ATOM 1536 C C . VAL A 1 201 ? 5.037 1.588 -23.805 1.00 98.38 201 VAL A C 1
ATOM 1538 O O . VAL A 1 201 ? 4.360 2.231 -24.602 1.00 98.38 201 VAL A O 1
ATOM 1541 N N . VAL A 1 202 ? 4.799 1.574 -22.497 1.00 98.00 202 VAL A N 1
ATOM 1542 C CA . VAL A 1 202 ? 3.691 2.271 -21.846 1.00 98.00 202 VAL A CA 1
ATOM 1543 C C . VAL A 1 202 ? 4.250 3.225 -20.798 1.00 98.00 202 VAL A C 1
ATOM 1545 O O . VAL A 1 202 ? 4.989 2.815 -19.899 1.00 98.00 202 VAL A O 1
ATOM 1548 N N . ASP A 1 203 ? 3.879 4.502 -20.889 1.00 98.06 203 ASP A N 1
ATOM 1549 C CA . ASP A 1 203 ? 4.093 5.446 -19.794 1.00 98.06 203 ASP A CA 1
ATOM 1550 C C . ASP A 1 203 ? 3.189 5.063 -18.618 1.00 98.06 203 ASP A C 1
ATOM 1552 O O . ASP A 1 203 ? 1.961 5.087 -18.712 1.00 98.06 203 ASP A O 1
ATOM 1556 N N . SER A 1 204 ? 3.811 4.701 -17.502 1.00 96.69 204 SER A N 1
ATOM 1557 C CA . SER A 1 204 ? 3.109 4.336 -16.270 1.00 96.69 204 SER A CA 1
ATOM 1558 C C . SER A 1 204 ? 2.377 5.498 -15.589 1.00 96.69 204 SER A C 1
ATOM 1560 O O . SER A 1 204 ? 1.564 5.270 -14.690 1.00 96.69 204 SER A O 1
ATOM 1562 N N . GLY A 1 205 ? 2.708 6.745 -15.936 1.00 97.12 205 GLY A N 1
ATOM 1563 C CA . GLY A 1 205 ? 2.300 7.938 -15.193 1.00 97.12 205 GLY A CA 1
ATOM 1564 C C . GLY A 1 205 ? 2.986 8.078 -13.827 1.00 97.12 205 GLY A C 1
ATOM 1565 O O . GLY A 1 205 ? 2.594 8.926 -13.024 1.00 97.12 205 GLY A O 1
ATOM 1566 N N . VAL A 1 206 ? 3.983 7.237 -13.529 1.00 97.44 206 VAL A N 1
ATOM 1567 C CA . VAL A 1 206 ? 4.738 7.240 -12.271 1.00 97.44 206 VAL A CA 1
ATOM 1568 C C . VAL A 1 206 ? 6.157 7.736 -12.539 1.00 97.44 206 VAL A C 1
ATOM 1570 O O . VAL A 1 206 ? 6.889 7.180 -13.354 1.00 97.44 206 VAL A O 1
ATOM 1573 N N . SER A 1 207 ? 6.571 8.769 -11.806 1.00 97.75 207 SER A N 1
ATOM 1574 C CA . SER A 1 207 ? 7.941 9.300 -11.868 1.00 97.75 207 SER A CA 1
ATOM 1575 C C . SER A 1 207 ? 8.930 8.446 -11.070 1.00 97.75 207 SER A C 1
ATOM 1577 O O . SER A 1 207 ? 8.576 7.845 -10.045 1.00 97.75 207 SER A O 1
ATOM 1579 N N . ILE A 1 208 ? 10.208 8.456 -11.461 1.00 96.25 208 ILE A N 1
ATOM 1580 C CA . ILE A 1 208 ? 11.265 7.794 -10.674 1.00 96.25 208 ILE A CA 1
ATOM 1581 C C . ILE A 1 208 ? 11.386 8.412 -9.276 1.00 96.25 208 ILE A C 1
ATOM 1583 O O . ILE A 1 208 ? 11.629 7.714 -8.289 1.00 96.25 208 ILE A O 1
ATOM 1587 N N . GLU A 1 209 ? 11.179 9.723 -9.165 1.00 96.19 209 GLU A N 1
ATOM 1588 C CA . GLU A 1 209 ? 11.240 10.431 -7.888 1.00 96.19 209 GLU A CA 1
ATOM 1589 C C . GLU A 1 209 ? 10.069 10.074 -6.968 1.00 96.19 209 GLU A C 1
ATOM 1591 O O . GLU A 1 209 ? 10.266 9.920 -5.762 1.00 96.19 209 GLU A O 1
ATOM 1596 N N . GLN A 1 210 ? 8.867 9.862 -7.511 1.00 97.00 210 GLN A N 1
ATOM 1597 C CA . GLN A 1 210 ? 7.745 9.334 -6.734 1.00 97.00 210 GLN A CA 1
ATOM 1598 C C . GLN A 1 210 ? 8.063 7.941 -6.186 1.00 97.00 210 GLN A C 1
ATOM 1600 O O . GLN A 1 210 ? 7.875 7.705 -4.992 1.00 97.00 210 GLN A O 1
ATOM 1605 N N . ALA A 1 211 ? 8.606 7.045 -7.013 1.00 96.69 211 ALA A N 1
ATOM 1606 C CA . ALA A 1 211 ? 8.997 5.710 -6.568 1.00 96.69 211 ALA A CA 1
ATOM 1607 C C . ALA A 1 211 ? 10.074 5.757 -5.468 1.00 96.69 211 ALA A C 1
ATOM 1609 O O . ALA A 1 211 ? 9.959 5.074 -4.449 1.00 96.69 211 ALA A O 1
ATOM 1610 N N . LYS A 1 212 ? 11.081 6.633 -5.604 1.00 95.31 212 LYS A N 1
ATOM 1611 C CA . LYS A 1 212 ? 12.091 6.875 -4.557 1.00 95.31 212 LYS A CA 1
ATOM 1612 C C . LYS A 1 212 ? 11.479 7.393 -3.258 1.00 95.31 212 LYS A C 1
ATOM 1614 O O . LYS A 1 212 ? 11.925 6.986 -2.186 1.00 95.31 212 LYS A O 1
ATOM 1619 N N . ARG A 1 213 ? 10.494 8.294 -3.329 1.00 96.12 213 ARG A N 1
ATOM 1620 C CA . ARG A 1 213 ? 9.817 8.813 -2.133 1.00 96.12 213 ARG A CA 1
ATOM 1621 C C . ARG A 1 213 ? 8.978 7.729 -1.461 1.00 96.12 213 ARG A C 1
ATOM 1623 O O . ARG A 1 213 ? 9.104 7.578 -0.253 1.00 96.12 213 ARG A O 1
ATOM 1630 N N . VAL A 1 214 ? 8.222 6.919 -2.205 1.00 96.06 214 VAL A N 1
ATOM 1631 C CA . VAL A 1 214 ? 7.443 5.791 -1.646 1.00 96.06 214 VAL A CA 1
ATOM 1632 C C . VAL A 1 214 ? 8.332 4.716 -1.011 1.00 96.06 214 VAL A C 1
ATOM 1634 O O . VAL A 1 214 ? 7.963 4.150 0.019 1.00 96.06 214 VAL A O 1
ATOM 1637 N N . ALA A 1 215 ? 9.513 4.458 -1.579 1.00 94.50 215 ALA A N 1
ATOM 1638 C CA . ALA A 1 215 ? 10.467 3.494 -1.030 1.00 94.50 215 ALA A CA 1
ATOM 1639 C C . ALA A 1 215 ? 11.045 3.918 0.336 1.00 94.50 215 ALA A C 1
ATOM 1641 O O . ALA A 1 215 ? 11.481 3.077 1.116 1.00 94.50 215 ALA A O 1
ATOM 1642 N N . ARG A 1 216 ? 11.053 5.218 0.653 1.00 92.56 216 ARG A N 1
ATOM 1643 C CA . ARG A 1 216 ? 11.636 5.752 1.893 1.00 92.56 216 ARG A CA 1
ATOM 1644 C C . ARG A 1 216 ? 10.582 5.929 2.977 1.00 92.56 216 ARG A C 1
ATOM 1646 O O . ARG A 1 216 ? 9.527 6.497 2.719 1.00 92.56 216 ARG A O 1
ATOM 1653 N N . ALA A 1 217 ? 10.910 5.519 4.199 1.00 92.94 217 ALA A N 1
ATOM 1654 C CA . ALA A 1 217 ? 10.079 5.791 5.366 1.00 92.94 217 ALA A CA 1
ATOM 1655 C C . ALA A 1 217 ? 9.946 7.304 5.633 1.00 92.94 217 ALA A C 1
ATOM 1657 O O . ALA A 1 217 ? 10.870 8.081 5.382 1.00 92.94 217 ALA A O 1
ATOM 1658 N N . GLY A 1 218 ? 8.798 7.719 6.164 1.00 92.44 218 GLY A N 1
ATOM 1659 C CA . GLY A 1 218 ? 8.531 9.074 6.652 1.00 92.44 218 GLY A CA 1
ATOM 1660 C C . GLY A 1 218 ? 8.257 10.122 5.572 1.00 92.44 218 GLY A C 1
ATOM 1661 O O . GLY A 1 218 ? 7.991 11.276 5.899 1.00 92.44 218 GLY A O 1
ATOM 1662 N N . THR A 1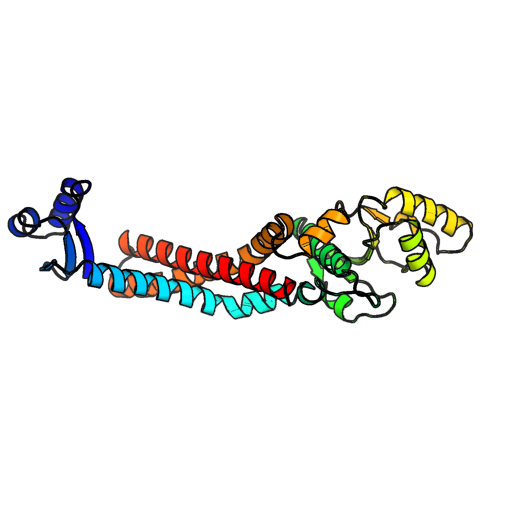 219 ? 8.299 9.760 4.290 1.00 96.06 219 THR A N 1
ATOM 1663 C CA . THR A 1 219 ? 7.901 10.673 3.208 1.00 96.06 219 THR A CA 1
ATOM 1664 C C . THR A 1 219 ? 6.382 10.795 3.130 1.00 96.06 219 THR A C 1
ATOM 1666 O O . THR A 1 219 ? 5.653 9.853 3.448 1.00 96.06 219 THR A O 1
ATOM 1669 N N . LYS A 1 220 ? 5.884 11.931 2.629 1.00 96.75 220 LYS A N 1
ATOM 1670 C CA . LYS A 1 220 ? 4.447 12.118 2.386 1.00 96.75 220 LYS A CA 1
ATOM 1671 C C . LYS A 1 220 ? 3.891 11.009 1.485 1.00 96.75 220 LYS A C 1
ATOM 1673 O O . LYS A 1 220 ? 2.838 10.451 1.776 1.00 96.75 220 LYS A O 1
ATOM 1678 N N . GLU A 1 221 ? 4.609 10.663 0.422 1.00 96.44 221 GLU A N 1
ATOM 1679 C CA . GLU A 1 221 ? 4.197 9.653 -0.549 1.00 96.44 221 GLU A CA 1
ATOM 1680 C C . GLU A 1 221 ? 4.161 8.245 0.049 1.00 96.44 221 GLU A C 1
ATOM 1682 O O . GLU A 1 221 ? 3.206 7.519 -0.210 1.00 96.44 221 GLU A O 1
ATOM 1687 N N . SER A 1 222 ? 5.143 7.857 0.871 1.00 96.00 222 SER A N 1
ATOM 1688 C CA . SER A 1 222 ? 5.124 6.542 1.531 1.00 96.00 222 SER A CA 1
ATOM 1689 C C . SER A 1 222 ? 3.986 6.432 2.546 1.00 96.00 222 SER A C 1
ATOM 1691 O O . SER A 1 222 ? 3.310 5.408 2.591 1.00 96.00 222 SER A O 1
ATOM 1693 N N . ILE A 1 223 ? 3.719 7.498 3.308 1.00 96.31 223 ILE A N 1
ATOM 1694 C CA . ILE A 1 223 ? 2.624 7.546 4.283 1.00 96.31 223 ILE A CA 1
ATOM 1695 C C . ILE A 1 223 ? 1.272 7.456 3.569 1.00 96.31 223 ILE A C 1
ATOM 1697 O O . ILE A 1 223 ? 0.412 6.689 3.992 1.00 96.31 223 ILE A O 1
ATOM 1701 N N . MET A 1 224 ? 1.079 8.195 2.470 1.00 96.31 224 MET A N 1
ATOM 1702 C CA . MET A 1 224 ? -0.151 8.115 1.670 1.00 96.31 224 MET A CA 1
ATOM 1703 C C . MET A 1 224 ? -0.321 6.731 1.040 1.00 96.31 224 MET A C 1
ATOM 1705 O O . MET A 1 224 ? -1.409 6.160 1.083 1.00 96.31 224 MET A O 1
ATOM 1709 N N . PHE A 1 225 ? 0.759 6.161 0.508 1.00 95.25 225 PHE A N 1
ATOM 1710 C CA . PHE A 1 225 ? 0.752 4.811 -0.037 1.00 95.25 225 PHE A CA 1
ATOM 1711 C C . PHE A 1 225 ? 0.369 3.776 1.035 1.00 95.25 225 PHE A C 1
ATOM 1713 O O . PHE A 1 225 ? -0.467 2.907 0.785 1.00 95.25 225 PHE A O 1
ATOM 1720 N N . ASP A 1 226 ? 0.908 3.871 2.246 1.00 95.12 226 ASP A N 1
ATOM 1721 C CA . ASP A 1 226 ? 0.566 2.950 3.333 1.00 95.12 226 ASP A CA 1
ATOM 1722 C C . ASP A 1 226 ? -0.846 3.163 3.867 1.00 95.12 226 ASP A C 1
ATOM 1724 O O . ASP A 1 226 ? -1.539 2.188 4.133 1.00 95.12 226 ASP A O 1
ATOM 1728 N N . ALA A 1 227 ? -1.308 4.409 3.960 1.00 95.12 227 ALA A N 1
ATOM 1729 C CA . ALA A 1 227 ? -2.677 4.728 4.351 1.00 95.12 227 ALA A CA 1
ATOM 1730 C C . ALA A 1 227 ? -3.701 4.072 3.411 1.00 95.12 227 ALA A C 1
ATOM 1732 O O . ALA A 1 227 ? -4.655 3.444 3.870 1.00 95.12 227 ALA A O 1
ATOM 1733 N N . GLU A 1 228 ? -3.481 4.153 2.096 1.00 93.38 228 GLU A N 1
ATOM 1734 C CA . GLU A 1 228 ? -4.329 3.466 1.116 1.00 93.38 228 GLU A CA 1
ATOM 1735 C C . GLU A 1 228 ? -4.290 1.939 1.281 1.00 93.38 228 GLU A C 1
ATOM 1737 O O . GLU A 1 228 ? -5.324 1.283 1.168 1.00 93.38 228 GLU A O 1
ATOM 1742 N N . THR A 1 229 ? -3.115 1.378 1.584 1.00 92.00 229 THR A N 1
ATOM 1743 C CA . THR A 1 229 ? -2.940 -0.067 1.839 1.00 92.00 229 THR A CA 1
ATOM 1744 C C . THR A 1 229 ? -3.665 -0.501 3.113 1.00 92.00 229 THR A C 1
ATOM 1746 O O . THR A 1 229 ? -4.256 -1.577 3.176 1.00 92.00 229 THR A O 1
ATOM 1749 N N . ALA A 1 230 ? -3.645 0.348 4.140 1.00 93.19 230 ALA A N 1
ATOM 1750 C CA . ALA A 1 230 ? -4.198 0.055 5.451 1.00 93.19 230 ALA A CA 1
ATOM 1751 C C . ALA A 1 230 ? -5.727 0.129 5.493 1.00 93.19 230 ALA A C 1
ATOM 1753 O O . ALA A 1 230 ? -6.356 -0.575 6.293 1.00 93.19 230 ALA A O 1
ATOM 1754 N N . LEU A 1 231 ? -6.341 0.943 4.633 1.00 93.25 231 LEU A N 1
ATOM 1755 C CA . LEU A 1 231 ? -7.771 1.238 4.688 1.00 93.25 231 LEU A CA 1
ATOM 1756 C C . LEU A 1 231 ? -8.674 -0.014 4.620 1.00 93.25 231 LEU A C 1
ATOM 1758 O O . LEU A 1 231 ? -9.531 -0.146 5.499 1.00 93.25 231 LEU A O 1
ATOM 1762 N N . PRO A 1 232 ? -8.491 -0.976 3.688 1.00 90.62 232 PRO A N 1
ATOM 1763 C CA . PRO A 1 232 ? -9.320 -2.183 3.651 1.00 90.62 232 PRO A CA 1
ATOM 1764 C C . PRO A 1 232 ? -9.236 -3.005 4.943 1.00 90.62 232 PRO A C 1
ATOM 1766 O O . PRO A 1 232 ? -10.255 -3.472 5.456 1.00 90.62 232 PRO A O 1
ATOM 1769 N N . THR A 1 233 ? -8.034 -3.139 5.515 1.00 88.75 233 THR A N 1
ATOM 1770 C CA . THR A 1 233 ? -7.848 -3.862 6.783 1.00 88.75 233 THR A CA 1
ATOM 1771 C C . THR A 1 233 ? -8.520 -3.137 7.950 1.00 88.75 233 THR A C 1
ATOM 1773 O O . THR A 1 233 ? -9.190 -3.774 8.761 1.00 88.75 233 THR A O 1
ATOM 1776 N N . ALA A 1 234 ? -8.432 -1.805 7.995 1.00 91.31 234 ALA A N 1
ATOM 1777 C CA . ALA A 1 234 ? -9.063 -0.982 9.020 1.00 91.31 234 ALA A CA 1
ATOM 1778 C C . ALA A 1 234 ? -10.597 -1.057 8.978 1.00 91.31 234 ALA A C 1
ATOM 1780 O O . ALA A 1 234 ? -11.231 -1.189 10.025 1.00 91.31 234 ALA A O 1
ATOM 1781 N N . ILE A 1 235 ? -11.197 -1.033 7.781 1.00 92.25 235 ILE A N 1
ATOM 1782 C CA . ILE A 1 235 ? -12.647 -1.206 7.594 1.00 92.25 235 ILE A CA 1
ATOM 1783 C C . ILE A 1 235 ? -13.086 -2.586 8.092 1.00 92.25 235 ILE A C 1
ATOM 1785 O O . ILE A 1 235 ? -14.081 -2.699 8.808 1.00 92.25 235 ILE A O 1
ATOM 1789 N N . LEU A 1 236 ? -12.326 -3.636 7.772 1.00 88.75 236 LEU A N 1
ATOM 1790 C CA . LEU A 1 236 ? -12.623 -4.982 8.255 1.00 88.75 236 LEU A CA 1
ATOM 1791 C C . LEU A 1 236 ? -12.605 -5.050 9.791 1.00 88.75 236 LEU A C 1
ATOM 1793 O O . LEU A 1 236 ? -13.529 -5.604 10.385 1.00 88.75 236 LEU A O 1
ATOM 1797 N N . ALA A 1 237 ? -11.604 -4.452 10.443 1.00 85.88 237 ALA A N 1
ATOM 1798 C CA . ALA A 1 237 ? -11.551 -4.395 11.904 1.00 85.88 237 ALA A CA 1
ATOM 1799 C C . ALA A 1 237 ? -12.680 -3.558 12.508 1.00 85.88 237 ALA A C 1
ATOM 1801 O O . ALA A 1 237 ? -13.252 -3.964 13.520 1.00 85.88 237 ALA A O 1
ATOM 1802 N N . PHE A 1 238 ? -13.045 -2.437 11.878 1.00 91.38 238 PHE A N 1
ATOM 1803 C CA . PHE A 1 238 ? -14.199 -1.637 12.284 1.00 91.38 238 PHE A CA 1
ATOM 1804 C C . PHE A 1 238 ? -15.468 -2.491 12.344 1.00 91.38 238 PHE A C 1
ATOM 1806 O O . PHE A 1 238 ? -16.163 -2.503 13.363 1.00 91.38 238 PHE A O 1
ATOM 1813 N N . VAL A 1 239 ? -15.739 -3.248 11.276 1.00 90.06 239 VAL A N 1
ATOM 1814 C CA . VAL A 1 239 ? -16.921 -4.114 11.183 1.00 90.06 239 VAL A CA 1
ATOM 1815 C C . VAL A 1 239 ? -16.838 -5.265 12.183 1.00 90.06 239 VAL A C 1
ATOM 1817 O O . VAL A 1 239 ? -17.805 -5.505 12.901 1.00 90.06 239 VAL A O 1
ATOM 1820 N N . ALA A 1 240 ? -15.698 -5.952 12.277 1.00 82.81 240 ALA A N 1
ATOM 1821 C CA . ALA A 1 240 ? -15.534 -7.111 13.154 1.00 82.81 240 ALA A CA 1
ATOM 1822 C C . ALA A 1 240 ? -15.683 -6.743 14.640 1.00 82.81 240 ALA A C 1
ATOM 1824 O O . ALA A 1 240 ? -16.474 -7.358 15.359 1.00 82.81 240 ALA A O 1
ATOM 1825 N N . VAL A 1 241 ? -14.977 -5.703 15.098 1.00 84.00 241 VAL A N 1
ATOM 1826 C CA . VAL A 1 241 ? -15.070 -5.217 16.485 1.00 84.00 241 VAL A CA 1
ATOM 1827 C C . VAL A 1 241 ? -16.467 -4.673 16.764 1.00 84.00 241 VAL A C 1
ATOM 1829 O O . VAL A 1 241 ? -17.054 -4.986 17.803 1.00 84.00 241 VAL A O 1
ATOM 1832 N N . GLY A 1 242 ? -17.031 -3.910 15.822 1.00 85.44 242 GLY A N 1
ATOM 1833 C CA . GLY A 1 242 ? -18.401 -3.416 15.905 1.00 85.44 242 GLY A CA 1
ATOM 1834 C C . GLY A 1 242 ? -19.405 -4.554 16.095 1.00 85.44 242 GLY A C 1
ATOM 1835 O O . GLY A 1 242 ? -20.183 -4.522 17.044 1.00 85.44 242 GLY A O 1
ATOM 1836 N N . ALA A 1 243 ? -19.348 -5.599 15.269 1.00 84.75 243 ALA A N 1
ATOM 1837 C CA . ALA A 1 243 ? -20.258 -6.741 15.342 1.00 84.75 243 ALA A CA 1
ATOM 1838 C C . ALA A 1 243 ? -20.190 -7.468 16.696 1.00 84.75 243 ALA A C 1
ATOM 1840 O O . ALA A 1 243 ? -21.228 -7.747 17.300 1.00 84.75 243 ALA A O 1
ATOM 1841 N N . VAL A 1 244 ? -18.985 -7.715 17.221 1.00 81.31 244 VAL A N 1
ATOM 1842 C CA . VAL A 1 244 ? -18.806 -8.346 18.543 1.00 81.31 244 VAL A CA 1
ATOM 1843 C C . VAL A 1 244 ? -19.425 -7.484 19.643 1.00 81.31 244 VAL A C 1
ATOM 1845 O O . VAL A 1 244 ? -20.195 -7.975 20.473 1.00 81.31 244 VAL A O 1
ATOM 1848 N N . VAL A 1 245 ? -19.136 -6.181 19.643 1.00 85.81 245 VAL A N 1
ATOM 1849 C CA . VAL A 1 245 ? -19.672 -5.252 20.646 1.00 85.81 245 VAL A CA 1
ATOM 1850 C C . VAL A 1 245 ? -21.186 -5.102 20.514 1.00 85.81 245 VAL A C 1
ATOM 1852 O O . VAL A 1 245 ? -21.873 -5.034 21.537 1.00 85.81 245 VAL A O 1
ATOM 1855 N N . PHE A 1 246 ? -21.719 -5.111 19.294 1.00 90.56 246 PHE A N 1
ATOM 1856 C CA . PHE A 1 246 ? -23.152 -5.085 19.027 1.00 90.56 246 PHE A CA 1
ATOM 1857 C C . PHE A 1 246 ? -23.854 -6.291 19.648 1.00 90.56 246 PHE A C 1
ATOM 1859 O O . PHE A 1 246 ? -24.752 -6.105 20.465 1.00 90.56 246 PHE A O 1
ATOM 1866 N N . ILE A 1 247 ? -23.396 -7.512 19.349 1.00 85.31 247 ILE A N 1
ATOM 1867 C CA . ILE A 1 247 ? -23.980 -8.756 19.880 1.00 85.31 247 ILE A CA 1
ATOM 1868 C C . ILE A 1 247 ? -23.936 -8.763 21.413 1.00 85.31 247 ILE A C 1
ATOM 1870 O O . ILE A 1 247 ? -24.936 -9.067 22.066 1.00 85.31 247 ILE A O 1
ATOM 1874 N N . CYS A 1 248 ? -22.801 -8.385 22.003 1.00 81.81 248 CYS A N 1
ATOM 1875 C CA . CYS A 1 248 ? -22.636 -8.338 23.454 1.00 81.81 248 CYS A CA 1
ATOM 1876 C C . CYS A 1 248 ? -23.574 -7.329 24.130 1.00 81.81 248 CYS A C 1
ATOM 1878 O O . CYS A 1 248 ? -24.103 -7.616 25.202 1.00 81.81 248 CYS A O 1
ATOM 1880 N N . ASN A 1 249 ? -23.783 -6.147 23.540 1.00 83.00 249 ASN A N 1
ATOM 1881 C CA . ASN A 1 249 ? -24.684 -5.146 24.117 1.00 83.00 249 ASN A CA 1
ATOM 1882 C C . ASN A 1 249 ? -26.156 -5.465 23.828 1.00 83.00 249 ASN A C 1
ATOM 1884 O O . ASN A 1 249 ? -26.983 -5.241 24.702 1.00 83.00 249 ASN A O 1
ATOM 1888 N N . LEU A 1 250 ? -26.489 -6.044 22.672 1.00 85.19 250 LEU A N 1
ATOM 1889 C CA . LEU A 1 250 ? -27.849 -6.488 22.365 1.00 85.19 250 LEU A CA 1
ATOM 1890 C C . LEU A 1 250 ? -28.315 -7.572 23.344 1.00 85.19 250 LEU A C 1
ATOM 1892 O O . LEU A 1 250 ? -29.411 -7.471 23.883 1.00 85.19 250 LEU A O 1
ATOM 1896 N N . LYS A 1 251 ? -27.456 -8.554 23.656 1.00 82.12 251 LYS A N 1
ATOM 1897 C CA . LYS A 1 251 ? -27.745 -9.577 24.678 1.00 82.12 251 LYS A CA 1
ATOM 1898 C C . LYS A 1 251 ? -27.972 -8.987 26.073 1.00 82.12 251 LYS A C 1
ATOM 1900 O O . LYS A 1 251 ? -28.764 -9.528 26.830 1.00 82.12 251 LYS A O 1
ATOM 1905 N N . LYS A 1 252 ? -27.268 -7.904 26.418 1.00 77.69 252 LYS A N 1
ATOM 1906 C CA . LYS A 1 252 ? -27.382 -7.244 27.730 1.00 77.69 252 LYS A CA 1
ATOM 1907 C C . LYS A 1 252 ? -28.620 -6.364 27.850 1.00 77.69 252 LYS A C 1
ATOM 1909 O O . LYS A 1 252 ? -29.219 -6.311 28.913 1.00 77.69 252 LYS A O 1
ATOM 1914 N N . GLU A 1 253 ? -28.964 -5.639 26.793 1.00 79.19 253 GLU A N 1
ATOM 1915 C CA . GLU A 1 253 ? -30.053 -4.655 26.818 1.00 79.19 253 GLU A CA 1
ATOM 1916 C C . GLU A 1 253 ? -31.383 -5.241 26.309 1.00 79.19 253 GLU A C 1
ATOM 1918 O O . GLU A 1 253 ? -32.414 -4.588 26.421 1.00 79.19 253 GLU A O 1
ATOM 1923 N N . GLY A 1 254 ? -31.372 -6.439 25.712 1.00 83.44 254 GLY A N 1
ATOM 1924 C CA . GLY A 1 254 ? -32.556 -7.144 25.202 1.00 83.44 254 GLY A CA 1
ATOM 1925 C C . GLY A 1 254 ? -33.179 -6.544 23.935 1.00 83.44 254 GLY A C 1
ATOM 1926 O O . GLY A 1 254 ? -34.020 -7.179 23.309 1.00 83.44 254 GLY A O 1
ATOM 1927 N N . THR A 1 255 ? -32.766 -5.342 23.528 1.00 88.56 255 THR A N 1
ATOM 1928 C CA . THR A 1 255 ? -33.289 -4.641 22.350 1.00 88.56 255 THR A CA 1
ATOM 1929 C C . THR A 1 255 ? -32.246 -3.717 21.720 1.00 88.56 255 THR A C 1
ATOM 1931 O O . THR A 1 255 ? -31.269 -3.309 22.357 1.00 88.56 255 THR A O 1
ATOM 1934 N N . VAL A 1 256 ? -32.455 -3.361 20.451 1.00 93.12 256 VAL A N 1
ATOM 1935 C CA . VAL A 1 256 ? -31.634 -2.374 19.745 1.00 93.12 256 VAL A CA 1
ATOM 1936 C C . VAL A 1 256 ? -32.092 -0.978 20.154 1.00 93.12 256 VAL A C 1
ATOM 1938 O O . VAL A 1 256 ? -33.162 -0.517 19.772 1.00 93.12 256 VAL A O 1
ATOM 1941 N N . ASN A 1 257 ? -31.254 -0.278 20.917 1.00 87.56 257 ASN A N 1
ATOM 1942 C CA . ASN A 1 257 ? -31.505 1.098 21.337 1.00 87.56 257 ASN A CA 1
ATOM 1943 C C . ASN A 1 257 ? -30.316 2.020 21.002 1.00 87.56 257 ASN A C 1
ATOM 1945 O O . ASN A 1 257 ? -29.225 1.573 20.626 1.00 87.56 257 ASN A O 1
ATOM 1949 N N . LYS A 1 258 ? -30.503 3.335 21.178 1.00 85.81 258 LYS A N 1
ATOM 1950 C CA . LYS A 1 258 ? -29.481 4.364 20.891 1.00 85.81 258 LYS A CA 1
ATOM 1951 C C . LYS A 1 258 ? -28.144 4.099 21.599 1.00 85.81 258 LYS A C 1
ATOM 1953 O O . LYS A 1 258 ? -27.082 4.411 21.061 1.00 85.81 258 LYS A O 1
ATOM 1958 N N . LYS A 1 259 ? -28.173 3.506 22.796 1.00 80.25 259 LYS A N 1
ATOM 1959 C CA . LYS A 1 259 ? -26.978 3.168 23.582 1.00 80.25 259 LYS A CA 1
ATOM 1960 C C . LYS A 1 259 ? -26.210 2.000 22.958 1.00 80.25 259 LYS A C 1
ATOM 1962 O O . LYS A 1 259 ? -24.989 2.105 22.842 1.00 80.25 259 LYS A O 1
ATOM 1967 N N . VAL A 1 260 ? -26.896 0.942 22.513 1.00 84.56 260 VAL A N 1
ATOM 1968 C CA . VAL A 1 260 ? -26.284 -0.191 21.788 1.00 84.56 260 VAL A CA 1
ATOM 1969 C C . VAL A 1 260 ? -25.594 0.303 20.517 1.00 84.56 260 VAL A C 1
ATOM 1971 O O . VAL A 1 260 ? -24.418 0.004 20.302 1.00 84.56 260 VAL A O 1
ATOM 1974 N N . ILE A 1 261 ? -26.278 1.136 19.726 1.00 91.62 261 ILE A N 1
ATOM 1975 C CA . ILE A 1 261 ? -25.735 1.695 18.478 1.00 91.62 261 ILE A CA 1
ATOM 1976 C C . ILE A 1 261 ? -24.502 2.565 18.762 1.00 91.62 261 ILE A C 1
ATOM 1978 O O . ILE A 1 261 ? -23.443 2.350 18.173 1.00 91.62 261 ILE A O 1
ATOM 1982 N N . LYS A 1 262 ? -24.589 3.504 19.716 1.00 90.69 262 LYS A N 1
ATOM 1983 C CA . LYS A 1 262 ? -23.472 4.407 20.045 1.00 90.69 262 LYS A CA 1
ATOM 1984 C C . LYS A 1 262 ? -22.233 3.648 20.527 1.00 90.69 262 LYS A C 1
ATOM 1986 O O . LYS A 1 262 ? -21.122 3.984 20.124 1.00 90.69 262 LYS A O 1
ATOM 1991 N N . LYS A 1 263 ? -22.405 2.629 21.376 1.00 86.81 263 LYS A N 1
ATOM 1992 C CA . LYS A 1 263 ? -21.289 1.796 21.859 1.00 86.81 263 LYS A CA 1
ATOM 1993 C C . LYS A 1 263 ? -20.655 0.981 20.736 1.00 86.81 263 LYS A C 1
ATOM 1995 O O . LYS A 1 263 ? -19.433 0.930 20.653 1.00 86.81 263 LYS A O 1
ATOM 2000 N N . THR A 1 264 ? -21.481 0.402 19.869 1.00 89.88 264 THR A N 1
ATOM 2001 C CA . THR A 1 264 ? -21.050 -0.370 18.697 1.00 89.88 264 THR A CA 1
ATOM 2002 C C . THR A 1 264 ? -20.188 0.473 17.764 1.00 89.88 264 THR A C 1
ATOM 2004 O O . THR A 1 264 ? -19.047 0.109 17.490 1.00 89.88 264 THR A O 1
ATOM 2007 N N . LEU A 1 265 ? -20.695 1.636 17.341 1.00 93.69 265 LEU A N 1
ATOM 2008 C CA . LEU A 1 265 ? -19.974 2.534 16.437 1.00 93.69 265 LEU A CA 1
ATOM 2009 C C . LEU A 1 265 ? -18.682 3.059 17.067 1.00 93.69 265 LEU A C 1
ATOM 2011 O O . LEU A 1 265 ? -17.651 3.092 16.402 1.00 93.69 265 LEU A O 1
ATOM 2015 N N . LYS A 1 266 ? -18.712 3.424 18.357 1.00 91.31 266 LYS A N 1
ATOM 2016 C CA . LYS A 1 266 ? -17.516 3.881 19.077 1.00 91.31 266 LYS A CA 1
ATOM 2017 C C . LYS A 1 266 ? -16.437 2.794 19.115 1.00 91.31 266 LYS A C 1
ATOM 2019 O O . LYS A 1 266 ? -15.282 3.089 18.832 1.00 91.31 266 LYS A O 1
ATOM 2024 N N . ALA A 1 267 ? -16.798 1.560 19.463 1.00 86.50 267 ALA A N 1
ATOM 2025 C CA . ALA A 1 267 ? -15.837 0.465 19.552 1.00 86.50 267 ALA A CA 1
ATOM 2026 C C . ALA A 1 267 ? -15.284 0.069 18.180 1.00 86.50 267 ALA A C 1
ATOM 2028 O O . ALA A 1 267 ? -14.073 -0.091 18.045 1.00 86.50 267 ALA A O 1
ATOM 2029 N N . GLY A 1 268 ? -16.148 -0.017 17.163 1.00 88.81 268 GLY A N 1
ATOM 2030 C CA . GLY A 1 268 ? -15.728 -0.234 15.780 1.00 88.81 268 GLY A CA 1
ATOM 2031 C C . GLY A 1 268 ? -14.740 0.839 15.323 1.00 88.81 268 GLY A C 1
ATOM 2032 O O . GLY A 1 268 ? -13.671 0.507 14.820 1.00 88.81 268 GLY A O 1
ATOM 2033 N N . LEU A 1 269 ? -15.036 2.122 15.568 1.00 94.25 269 LEU A N 1
ATOM 2034 C CA . LEU A 1 269 ? -14.148 3.231 15.203 1.00 94.25 269 LEU A CA 1
ATOM 2035 C C . LEU A 1 269 ? -12.783 3.117 15.887 1.00 94.25 269 LEU A C 1
ATOM 2037 O O . LEU A 1 269 ? -11.761 3.211 15.216 1.00 94.25 269 LEU A O 1
ATOM 2041 N N . ILE A 1 270 ? -12.757 2.853 17.196 1.00 90.31 270 ILE A N 1
ATOM 2042 C CA . ILE A 1 270 ? -11.506 2.665 17.944 1.00 90.31 270 ILE A CA 1
ATOM 2043 C C . ILE A 1 270 ? -10.707 1.483 17.380 1.00 90.31 270 ILE A C 1
ATOM 2045 O O . ILE A 1 270 ? -9.513 1.626 17.130 1.00 90.31 270 ILE A O 1
ATOM 2049 N N . GLY A 1 271 ? -11.353 0.336 17.149 1.00 84.12 271 GLY A N 1
ATOM 2050 C CA . GLY A 1 271 ? -10.697 -0.861 16.618 1.00 84.12 271 GLY A CA 1
ATOM 2051 C C . GLY A 1 271 ? -10.145 -0.660 15.205 1.00 84.12 271 GLY A C 1
ATOM 2052 O O . GLY A 1 271 ? -8.999 -1.017 14.933 1.00 84.12 271 GLY A O 1
ATOM 2053 N N . GLY A 1 272 ? -10.926 -0.030 14.323 1.00 90.12 272 GLY A N 1
ATOM 2054 C CA . GLY A 1 272 ? -10.507 0.307 12.963 1.00 90.12 272 GLY A CA 1
ATOM 2055 C C . GLY A 1 272 ? -9.343 1.299 12.935 1.00 90.12 272 GLY A C 1
ATOM 2056 O O . GLY A 1 272 ? -8.347 1.047 12.260 1.00 90.12 272 GLY A O 1
ATOM 2057 N N . CYS A 1 273 ? -9.414 2.388 13.711 1.00 93.56 273 CYS A N 1
ATOM 2058 C CA . CYS A 1 273 ? -8.326 3.366 13.819 1.00 93.56 273 CYS A CA 1
ATOM 2059 C C . CYS A 1 273 ? -7.046 2.751 14.400 1.00 93.56 273 CYS A C 1
ATOM 2061 O O . CYS A 1 273 ? -5.958 3.026 13.897 1.00 93.56 273 CYS A O 1
ATOM 2063 N N . ALA A 1 274 ? -7.162 1.907 15.428 1.00 86.88 274 ALA A N 1
ATOM 2064 C CA . ALA A 1 274 ? -6.012 1.227 16.018 1.00 86.88 274 ALA A CA 1
ATOM 2065 C C . ALA A 1 274 ? -5.305 0.332 14.991 1.00 86.88 274 ALA A C 1
ATOM 2067 O O . ALA A 1 274 ? -4.085 0.414 14.848 1.00 86.88 274 ALA A O 1
ATOM 2068 N N . LEU A 1 275 ? -6.060 -0.467 14.227 1.00 89.81 275 LEU A N 1
ATOM 2069 C CA . LEU A 1 275 ? -5.476 -1.310 13.187 1.00 89.81 275 LEU A CA 1
ATOM 2070 C C . LEU A 1 275 ? -4.894 -0.491 12.029 1.00 89.81 275 LEU A C 1
ATOM 2072 O O . LEU A 1 275 ? -3.828 -0.837 11.529 1.00 89.81 275 LEU A O 1
ATOM 2076 N N . PHE A 1 276 ? -5.556 0.594 11.621 1.00 95.44 276 PHE A N 1
ATOM 2077 C CA . PHE A 1 276 ? -5.044 1.498 10.589 1.00 95.44 276 PHE A CA 1
ATOM 2078 C C . PHE A 1 276 ? -3.657 2.038 10.954 1.00 95.44 276 PHE A C 1
ATOM 2080 O O . PHE A 1 276 ? -2.716 1.923 10.170 1.00 95.44 276 PHE A O 1
ATOM 2087 N N . LEU A 1 277 ? -3.521 2.584 12.168 1.00 94.38 277 LEU A N 1
ATOM 2088 C CA . LEU A 1 277 ? -2.255 3.120 12.666 1.00 94.38 277 LEU A CA 1
ATOM 2089 C C . LEU A 1 277 ? -1.203 2.023 12.832 1.00 94.38 277 LEU A C 1
ATOM 2091 O O . LEU A 1 277 ? -0.046 2.244 12.486 1.00 94.38 277 LEU A O 1
ATOM 2095 N N . PHE A 1 278 ? -1.599 0.841 13.311 1.00 89.94 278 PHE A N 1
ATOM 2096 C CA . PHE A 1 278 ? -0.703 -0.308 13.411 1.00 89.94 278 PHE A CA 1
ATOM 2097 C C . PHE A 1 278 ? -0.170 -0.736 12.039 1.00 89.94 278 PHE A C 1
ATOM 2099 O O . PHE A 1 278 ? 1.035 -0.902 11.894 1.00 89.94 278 PHE A O 1
ATOM 2106 N N . HIS A 1 279 ? -1.031 -0.877 11.028 1.00 92.69 279 HIS A N 1
ATOM 2107 C CA . HIS A 1 279 ? -0.628 -1.262 9.673 1.00 92.69 279 HIS A CA 1
ATOM 2108 C C . HIS A 1 279 ? 0.311 -0.208 9.070 1.00 92.69 279 HIS A C 1
ATOM 2110 O O . HIS A 1 279 ? 1.390 -0.545 8.586 1.00 92.69 279 HIS A O 1
ATOM 2116 N N . LEU A 1 280 ? -0.036 1.076 9.180 1.00 94.44 280 LEU A N 1
ATOM 2117 C CA . LEU A 1 280 ? 0.822 2.165 8.716 1.00 94.44 280 LEU A CA 1
ATOM 2118 C C . LEU A 1 280 ? 2.193 2.127 9.405 1.00 94.44 280 LEU A C 1
ATOM 2120 O O . LEU A 1 280 ? 3.220 2.127 8.732 1.00 94.44 280 LEU A O 1
ATOM 2124 N N . ALA A 1 281 ? 2.224 2.031 10.736 1.00 92.00 281 ALA A N 1
ATOM 2125 C CA . ALA A 1 281 ? 3.468 1.947 11.497 1.00 92.00 281 ALA A CA 1
ATOM 2126 C C . ALA A 1 281 ? 4.284 0.697 11.136 1.00 92.00 281 ALA A C 1
ATOM 2128 O O . ALA A 1 281 ? 5.502 0.781 11.006 1.00 92.00 281 ALA A O 1
ATOM 2129 N N . PHE A 1 282 ? 3.626 -0.445 10.924 1.00 91.12 282 PHE A N 1
ATOM 2130 C CA . PHE A 1 282 ? 4.260 -1.695 10.513 1.00 91.12 282 PHE A CA 1
ATOM 2131 C C . PHE A 1 282 ? 4.950 -1.558 9.151 1.00 91.12 282 PHE A C 1
ATOM 2133 O O . PHE A 1 282 ? 6.111 -1.940 9.009 1.00 91.12 282 PHE A O 1
ATOM 2140 N N . ASN A 1 283 ? 4.283 -0.945 8.173 1.00 93.06 283 ASN A N 1
ATOM 2141 C CA . ASN A 1 283 ? 4.845 -0.723 6.841 1.00 93.06 283 ASN A CA 1
ATOM 2142 C C . ASN A 1 283 ? 6.000 0.285 6.868 1.00 93.06 283 ASN A C 1
ATOM 2144 O O . ASN A 1 283 ? 7.042 0.081 6.241 1.00 93.06 283 ASN A O 1
ATOM 2148 N N . GLN A 1 284 ? 5.855 1.365 7.630 1.00 94.06 284 GLN A N 1
ATOM 2149 C CA . GLN A 1 284 ? 6.921 2.349 7.813 1.00 94.06 284 GLN A CA 1
ATOM 2150 C C . GLN A 1 284 ? 8.137 1.735 8.515 1.00 94.06 284 GLN A C 1
ATOM 2152 O O . GLN A 1 284 ? 9.269 1.972 8.104 1.00 94.06 284 GLN A O 1
ATOM 2157 N N . PHE A 1 285 ? 7.912 0.877 9.509 1.00 91.44 285 PHE A N 1
ATOM 2158 C CA . PHE A 1 285 ? 8.970 0.142 10.191 1.00 91.44 285 PHE A CA 1
ATOM 2159 C C . PHE A 1 285 ? 9.687 -0.852 9.273 1.00 91.44 285 PHE A C 1
ATOM 2161 O O . PHE A 1 285 ? 10.912 -0.928 9.318 1.00 91.44 285 PHE A O 1
ATOM 2168 N N . LYS A 1 286 ? 8.965 -1.569 8.399 1.00 89.56 286 LYS A N 1
ATOM 2169 C CA . LYS A 1 286 ? 9.591 -2.449 7.397 1.00 89.56 286 LYS A CA 1
ATOM 2170 C C . LYS A 1 286 ? 10.531 -1.691 6.455 1.00 89.56 286 LYS A C 1
ATOM 2172 O O . LYS A 1 286 ? 11.578 -2.216 6.122 1.00 89.56 286 LYS A O 1
ATOM 2177 N N . ARG A 1 287 ? 10.226 -0.438 6.100 1.00 89.38 287 ARG A N 1
ATOM 2178 C CA . ARG A 1 287 ? 11.127 0.409 5.288 1.00 89.38 287 ARG A CA 1
ATOM 2179 C C . ARG A 1 287 ? 12.383 0.889 6.029 1.00 89.38 287 ARG A C 1
ATOM 2181 O O . ARG A 1 287 ? 13.288 1.414 5.386 1.00 89.38 287 ARG A O 1
ATOM 2188 N N . LEU A 1 288 ? 12.427 0.777 7.359 1.00 86.31 288 LEU A N 1
ATOM 2189 C CA . LEU A 1 288 ? 13.591 1.148 8.174 1.00 86.31 288 LEU A CA 1
ATOM 2190 C C . LEU A 1 288 ? 14.540 -0.029 8.442 1.00 86.31 288 LEU A C 1
ATOM 2192 O O . LEU A 1 288 ? 15.670 0.211 8.862 1.00 86.31 288 LEU A O 1
ATOM 2196 N N . LYS A 1 289 ? 14.070 -1.266 8.253 1.00 73.94 289 LYS A N 1
ATOM 2197 C CA . LYS A 1 289 ? 14.804 -2.504 8.530 1.00 73.94 289 LYS A CA 1
ATOM 2198 C C . LYS A 1 289 ? 15.477 -3.027 7.287 1.00 73.94 289 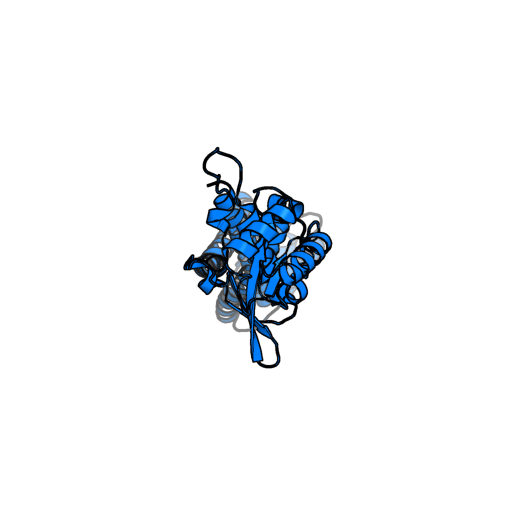LYS A C 1
ATOM 2200 O O . LYS A 1 289 ? 16.721 -3.083 7.269 1.00 73.94 289 LYS A O 1
#

Sequence (289 aa):
MKKLKLTKENEVSMKESLIEFGFPKEVVEGLEYGYYVCDNLSIHKISEEEYSKSSVAELLFSAVGGVLAGGSKVIKSNDDLNIEQYNGVNKIGKPSGHGYAFEDINNRNIRKTGCKVDSSIGKTCEKGGADAVVTDKDGNSFEVQYKCTSSAKLAADKIMKENGYPGQMLYVNTEIAKDLQEMLKKMELDGKVPLGTADRVVDSGVSIEQAKRVARAGTKESIMFDAETALPTAILAFVAVGAVVFICNLKKEGTVNKKVIKKTLKAGLIGGCALFLFHLAFNQFKRLK

Foldseek 3Di:
DDKDFCDPVCLVVVLVVVVVVPADNVQSVPDDGAIWDDDPNDIDGDHPVVVVVVVVVLLVVLLVLLCVQQVVVLVVLCVLAPLLCLQPADPVRHGDNLQRLQLVVLCVVLVVVVWHKDQVFLVVVPVLAARIWIADPVGDIFGEHEDEDPELVVVLVSCLVSQLSPRYQYEYEQVNQVVNLVVVVVCCVVVSHPPCSSVSRDHSPHHSVLSNQLSAFPHPSVLVVQLVSQQVSLQSSLVVQLVVQLVVVCVVVVDDDPVSNVSSNVSSNSSSVSSSVVSSVVSSVSSVD

pLDDT: mean 88.63, std 8.37, range [61.97, 98.5]

Secondary structure (DSSP, 8-state):
-EEEEE-TTTHHHHHHHHHHTT--HHHHHTPPSEEEEEETTEEEEE-HHHHHHHHHHHHHHHHHHHHHHHHHHHHHHHTTS-GGGTT-B-TTS-B-THHHHHHHHHHHHHHHTT-EEE-SGGGG--TT--SEEEE-TTS-EEEEEEE--S-HHHHHHHHHHTTT-TT-EEEE-GGGHHHHHHHHHHHHHTTSS-TTTGGGEEE-S--HHHHHHHHSTT-HHHHHHHHHHHHHHHHHHHHHHHHHHHHHHHHHHSS--HHHHHHHHHHHHHHHHHHHHHHHHHHHHHTT-

Organism: Phocaeicola vulgatus (NCBI:txid821)

Radius of gyration: 28.54 Å; chains: 1; bounding box: 65×39×83 Å